Protein AF-A0A6A3R6Y2-F1 (afdb_monomer)

Solvent-accessible surface area (backbone atoms only — not comparable to full-atom values): 15259 Å² total; per-residue (Å²): 132,90,62,52,56,81,39,37,72,46,80,47,78,44,74,61,83,75,90,80,92,73,100,78,70,101,77,77,88,82,72,80,65,66,62,61,58,28,31,71,44,36,41,52,47,41,74,34,20,64,48,28,29,33,43,33,40,43,71,50,71,79,85,83,71,86,70,78,94,68,90,82,65,94,53,40,54,30,32,46,69,16,49,55,31,51,70,66,30,72,36,53,22,36,40,38,39,48,42,35,48,56,54,26,64,51,57,51,52,56,37,44,43,76,80,75,60,95,81,45,58,84,41,32,34,40,36,41,31,43,30,55,84,45,41,49,60,24,54,50,43,41,48,51,48,66,43,63,59,80,86,65,81,52,63,44,93,52,32,28,21,42,34,45,28,16,92,85,35,35,78,40,49,46,66,58,55,51,51,42,48,53,38,34,43,71,73,26,74,88,44,62,50,44,66,36,38,31,29,53,55,78,71,82,69,83,63,93,73,83,69,88,86,68,54,73,68,56,49,52,50,48,52,51,50,52,53,34,48,75,71,61,45,46,43,49,34,24,30,43,36,41,32,40,36,74,83,26,43,55,73,67,58,41,51,60,42,60,76,38,46,85,70,62,84,50,39,71,40,78,94

Sequence (271 aa):
MAGCPALEHLDVVLHRLQPCDALIYPQIDEMIDPGVFKDDFFLALTENCPQLRSLRIRELGSLATTRKGGNLSTFHTVTDRGLAALWRAPNLAHIDIQDVRCSADAILDFLSTDVSNSQGPSTCSVRFRELGACFGEVVQGVLSDLAKASNQNLLVKMPLAISLSSRRGYVFERSWLIEMQQALQRKYPKGELRFAVFSLKKDKDTGLRSSTSRSVEQEVIAKILARAWIKGDVLRVGRLVLYTHVSALDNRVRKSLENRTSHGSSWIVSQ

pLDDT: mean 77.81, std 17.86, range [33.97, 96.62]

Foldseek 3Di:
DADDQQAAEDAAEAEDDDPDDDPPDPPPPDHDDLLVQELVNLLCCLVNHLNHAEDHHYYDDDPPPPPDDDPPDPRHEHELNSLVSQLPRLAHAYAHDEPYAYALVSVLVSLQDASVPVPYDQAHEHEYHANDPCLVRNVCSNLVCLLPPDPDNSHHPHWYKHKYFHPQFDKDFPVVVVVSQVSNCVNCVVCQKDKAFEFEAPDPPPDPPDDPDDDPVRVVVVVVVVVCVVVVRMTRTGMMMMTRDLVNDDPVVSVQVVVVPVVPDNRYGYD

Nearest PDB structures (foldseek):
  3dli-assembly1_C  TM=2.696E-01  e=3.003E-02  Archaeoglobus fulgidus
  4per-assembly1_A  TM=5.213E-01  e=8.871E-01  Gallus gallus
  6ero-assembly1_A  TM=2.499E-01  e=1.057E+00  Homo sapiens
  8csp-assembly1_5  TM=2.656E-01  e=2.537E+00  Homo sapiens
  6erq-assembly2_J  TM=2.791E-01  e=4.290E+00  Homo sapiens

Mean predicted aligned error: 10.57 Å

Organism: NCBI:txid53985

InterPro domains:
  IPR032675 Leucine-rich repeat domain superfamily [G3DSA:3.80.10.10] (1-147)

Structure (mmCIF, N/CA/C/O backbone):
data_AF-A0A6A3R6Y2-F1
#
_entry.id   AF-A0A6A3R6Y2-F1
#
loop_
_atom_site.group_PDB
_atom_site.id
_atom_site.type_symbol
_atom_site.label_atom_id
_atom_site.label_alt_id
_atom_site.label_comp_id
_atom_site.label_asym_id
_atom_site.label_entity_id
_atom_site.label_seq_id
_atom_site.pdbx_PDB_ins_code
_atom_site.Cartn_x
_atom_site.Cartn_y
_atom_site.Cartn_z
_atom_site.occupancy
_atom_site.B_iso_or_equiv
_atom_site.auth_seq_id
_atom_site.auth_comp_id
_atom_site.auth_asym_id
_atom_site.auth_atom_id
_atom_site.pdbx_PDB_model_num
ATOM 1 N N . MET A 1 1 ? 11.800 -3.859 -27.726 1.00 53.75 1 MET A N 1
ATOM 2 C CA . MET A 1 1 ? 12.824 -3.580 -26.696 1.00 53.75 1 MET A CA 1
ATOM 3 C C . MET A 1 1 ? 13.355 -4.913 -26.208 1.00 53.75 1 MET A C 1
ATOM 5 O O . MET A 1 1 ? 12.556 -5.829 -26.074 1.00 53.75 1 MET A O 1
ATOM 9 N N . ALA A 1 2 ? 14.662 -5.055 -26.000 1.00 67.38 2 ALA A N 1
ATOM 10 C CA . ALA A 1 2 ? 15.211 -6.262 -25.389 1.00 67.38 2 ALA A CA 1
ATOM 11 C C . ALA A 1 2 ? 15.072 -6.133 -23.866 1.00 67.38 2 ALA A C 1
ATOM 13 O O . ALA A 1 2 ? 15.658 -5.225 -23.281 1.00 67.38 2 ALA A O 1
ATOM 14 N N . GLY A 1 3 ? 14.256 -6.976 -23.234 1.00 77.38 3 GLY A N 1
ATOM 15 C CA . GLY A 1 3 ? 14.275 -7.099 -21.777 1.00 77.38 3 GLY A CA 1
ATOM 16 C C . GLY A 1 3 ? 15.361 -8.053 -21.298 1.00 77.38 3 GLY A C 1
ATOM 17 O O . GLY A 1 3 ? 16.146 -8.577 -22.089 1.00 77.38 3 GLY A O 1
ATOM 18 N N . CYS A 1 4 ? 15.381 -8.302 -19.991 1.00 88.88 4 CYS A N 1
ATOM 19 C CA . CYS A 1 4 ? 16.266 -9.275 -19.365 1.00 88.88 4 CYS A CA 1
ATOM 20 C C . CYS A 1 4 ? 15.410 -10.407 -18.769 1.00 88.88 4 CYS A C 1
ATOM 22 O O . CYS A 1 4 ? 14.962 -10.291 -17.628 1.00 88.88 4 CYS A O 1
ATOM 24 N N . PRO A 1 5 ? 15.163 -11.509 -19.507 1.00 90.75 5 PRO A N 1
ATOM 25 C CA . PRO A 1 5 ? 14.276 -12.580 -19.042 1.00 90.75 5 PRO A CA 1
ATOM 26 C C . PRO A 1 5 ? 14.739 -13.259 -17.748 1.00 90.75 5 PRO A C 1
ATOM 28 O O . PRO A 1 5 ? 13.920 -13.819 -17.022 1.00 90.75 5 PRO A O 1
ATOM 31 N N . ALA A 1 6 ? 16.043 -13.196 -17.462 1.00 93.25 6 ALA A N 1
ATOM 32 C CA . ALA A 1 6 ? 16.671 -13.728 -16.256 1.00 93.25 6 ALA A CA 1
ATOM 33 C C . ALA A 1 6 ? 16.683 -12.735 -15.075 1.00 93.25 6 ALA A C 1
ATOM 35 O O . ALA A 1 6 ? 17.247 -13.042 -14.028 1.00 93.25 6 ALA A O 1
ATOM 36 N N . LEU A 1 7 ? 16.110 -11.535 -15.225 1.00 95.25 7 LEU A N 1
ATOM 37 C CA . LEU A 1 7 ? 16.082 -10.538 -14.159 1.00 95.25 7 LEU A CA 1
ATOM 38 C C . LEU A 1 7 ? 15.171 -11.000 -13.017 1.00 95.25 7 LEU A C 1
ATOM 40 O O . LEU A 1 7 ? 13.949 -10.976 -13.144 1.00 95.25 7 LEU A O 1
ATOM 44 N N . GLU A 1 8 ? 15.771 -11.368 -11.886 1.00 95.12 8 GLU A N 1
ATOM 45 C CA . GLU A 1 8 ? 15.036 -11.751 -10.672 1.00 95.12 8 GLU A CA 1
ATOM 46 C C . GLU A 1 8 ? 14.843 -10.584 -9.694 1.00 95.12 8 GLU A C 1
ATOM 48 O O . GLU A 1 8 ? 13.835 -10.506 -8.986 1.00 95.12 8 GLU A O 1
ATOM 53 N N . HIS A 1 9 ? 15.800 -9.655 -9.652 1.00 96.25 9 HIS A N 1
ATOM 54 C CA . HIS A 1 9 ? 15.843 -8.577 -8.670 1.00 96.25 9 HIS A CA 1
ATOM 55 C C . HIS A 1 9 ? 16.199 -7.250 -9.335 1.00 96.25 9 HIS A C 1
ATOM 57 O O . HIS A 1 9 ? 17.240 -7.135 -9.977 1.00 96.25 9 HIS A O 1
ATOM 63 N N . LEU A 1 10 ? 15.364 -6.237 -9.120 1.00 95.06 10 LEU A N 1
ATOM 64 C CA . LEU A 1 10 ? 15.621 -4.863 -9.532 1.00 95.06 10 LEU A CA 1
ATOM 65 C C . LEU A 1 10 ? 15.544 -3.940 -8.309 1.00 95.06 10 LEU A C 1
ATOM 67 O O . LEU A 1 10 ? 14.468 -3.776 -7.736 1.00 95.06 10 LEU A O 1
ATOM 71 N N . ASP A 1 11 ? 16.673 -3.346 -7.907 1.00 93.38 11 ASP A N 1
ATOM 72 C CA . ASP A 1 11 ? 16.746 -2.292 -6.880 1.00 93.38 11 ASP A CA 1
ATOM 73 C C . ASP A 1 11 ? 17.333 -1.029 -7.508 1.00 93.38 11 ASP A C 1
ATOM 75 O O . ASP A 1 11 ? 18.505 -0.984 -7.877 1.00 93.38 11 ASP A O 1
ATOM 79 N N . VAL A 1 12 ? 16.492 -0.011 -7.647 1.00 89.69 12 VAL A N 1
ATOM 80 C CA . VAL A 1 12 ? 16.844 1.301 -8.172 1.00 89.69 12 VAL A CA 1
ATOM 81 C C . VAL A 1 12 ? 16.808 2.303 -7.032 1.00 89.69 12 VAL A C 1
ATOM 83 O O . VAL A 1 12 ? 15.809 2.448 -6.316 1.00 89.69 12 VAL A O 1
ATOM 86 N N . VAL A 1 13 ? 17.913 3.028 -6.892 1.00 86.50 13 VAL A N 1
ATOM 87 C CA . VAL A 1 13 ? 18.084 4.063 -5.884 1.00 86.50 13 VAL A CA 1
ATOM 88 C C . VAL A 1 13 ? 18.374 5.385 -6.582 1.00 86.50 13 VAL A C 1
ATOM 90 O O . VAL A 1 13 ? 19.445 5.586 -7.146 1.00 86.50 13 VAL A O 1
ATOM 93 N N . LEU A 1 14 ? 17.395 6.283 -6.553 1.00 80.94 14 LEU A N 1
ATOM 94 C CA . LEU A 1 14 ? 17.452 7.586 -7.204 1.00 80.94 14 LEU A CA 1
ATOM 95 C C . LEU A 1 14 ? 18.026 8.609 -6.231 1.00 80.94 14 LEU A C 1
ATOM 97 O O . LEU A 1 14 ? 17.510 8.771 -5.130 1.00 80.94 14 LEU A O 1
ATOM 101 N N . HIS A 1 15 ? 19.094 9.300 -6.608 1.00 73.81 15 HIS A N 1
ATOM 102 C CA . HIS A 1 15 ? 19.690 10.341 -5.774 1.00 73.81 15 HIS A CA 1
ATOM 103 C C . HIS A 1 15 ? 19.096 11.705 -6.139 1.00 73.81 15 HIS A C 1
ATOM 105 O O . HIS A 1 15 ? 19.135 12.093 -7.303 1.00 73.81 15 HIS A O 1
ATOM 111 N N . ARG A 1 16 ? 18.588 12.470 -5.160 1.00 64.19 16 ARG A N 1
ATOM 112 C CA . ARG A 1 16 ? 18.291 13.894 -5.394 1.00 64.19 16 ARG A CA 1
ATOM 113 C C . ARG A 1 16 ? 19.575 14.706 -5.330 1.00 64.19 16 ARG A C 1
ATOM 115 O O . ARG A 1 16 ? 20.248 14.702 -4.299 1.00 64.19 16 ARG A O 1
ATOM 122 N N . LEU A 1 17 ? 19.857 15.466 -6.387 1.00 58.75 17 LEU A N 1
ATOM 123 C CA . LEU A 1 17 ? 20.831 16.552 -6.324 1.00 58.75 17 LEU A CA 1
ATOM 124 C C . LEU A 1 17 ? 20.358 17.550 -5.258 1.00 58.75 17 LEU A C 1
ATOM 126 O O . LEU A 1 17 ? 19.251 18.088 -5.343 1.00 58.75 17 LEU A O 1
ATOM 130 N N . GLN A 1 18 ? 21.162 17.756 -4.214 1.00 55.25 18 GLN A N 1
ATOM 131 C CA . GLN A 1 18 ? 20.877 18.807 -3.245 1.00 55.25 18 GLN A CA 1
ATOM 132 C C . GLN A 1 18 ? 21.046 20.168 -3.934 1.00 55.25 18 GLN A C 1
ATOM 134 O O . GLN A 1 18 ? 22.060 20.379 -4.603 1.00 55.25 18 GLN A O 1
ATOM 139 N N . PRO A 1 19 ? 20.084 21.098 -3.795 1.00 50.16 19 PRO A N 1
ATOM 140 C CA . PRO A 1 19 ? 20.277 22.444 -4.294 1.00 50.16 19 PRO A CA 1
ATOM 141 C C . PRO A 1 19 ? 21.330 23.156 -3.431 1.00 50.16 19 PRO A C 1
ATOM 143 O O . PRO A 1 19 ? 21.059 23.501 -2.283 1.00 50.16 19 PRO A O 1
ATOM 146 N N . CYS A 1 20 ? 22.488 23.377 -4.057 1.00 49.03 20 CYS A N 1
ATOM 147 C CA . CYS A 1 20 ? 23.563 24.323 -3.738 1.00 49.03 20 CYS A CA 1
ATOM 148 C C . CYS A 1 20 ? 24.651 23.912 -2.716 1.00 49.03 20 CYS A C 1
ATOM 150 O O . CYS A 1 20 ? 24.381 23.464 -1.606 1.00 49.03 20 CYS A O 1
ATOM 152 N N . ASP A 1 21 ? 25.893 24.180 -3.147 1.00 44.84 21 ASP A N 1
ATOM 153 C CA . ASP A 1 21 ? 27.146 24.350 -2.391 1.00 44.84 21 ASP A CA 1
ATOM 154 C C . ASP A 1 21 ? 27.953 23.119 -1.940 1.00 44.84 21 ASP A C 1
ATOM 156 O O . ASP A 1 21 ? 28.564 23.121 -0.873 1.00 44.84 21 ASP A O 1
ATOM 160 N N . ALA A 1 22 ? 28.086 22.097 -2.791 1.00 48.41 22 ALA A N 1
ATOM 161 C CA . ALA A 1 22 ? 29.185 21.137 -2.655 1.00 48.41 22 ALA A CA 1
ATOM 162 C C . ALA A 1 22 ? 29.742 20.711 -4.019 1.00 48.41 22 ALA A C 1
ATOM 164 O O . ALA A 1 22 ? 29.257 19.785 -4.665 1.00 48.41 22 ALA A O 1
ATOM 165 N N . LEU A 1 23 ? 30.815 21.390 -4.423 1.00 51.47 23 LEU A N 1
A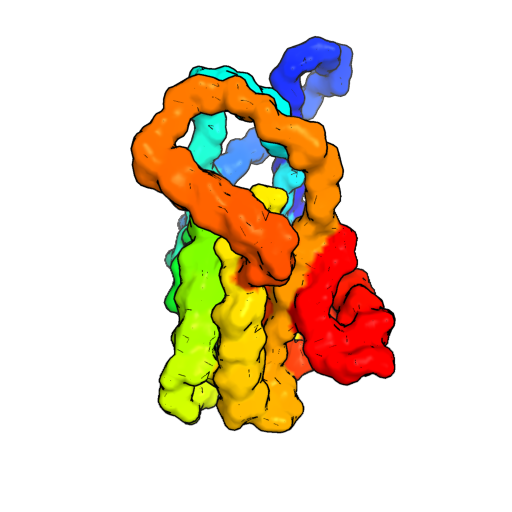TOM 166 C CA . LEU A 1 23 ? 31.821 20.922 -5.374 1.00 51.47 23 LEU A CA 1
ATOM 167 C C . LEU A 1 23 ? 32.464 19.607 -4.891 1.00 51.47 23 LEU A C 1
ATOM 169 O O . LEU A 1 23 ? 33.631 19.619 -4.529 1.00 51.47 23 LEU A O 1
ATOM 173 N N . ILE A 1 24 ? 31.755 18.476 -4.834 1.00 51.56 24 ILE A N 1
ATOM 174 C CA . ILE A 1 24 ? 32.398 17.163 -4.636 1.00 51.56 24 ILE A CA 1
ATOM 175 C C . ILE A 1 24 ? 31.569 16.048 -5.284 1.00 51.56 24 ILE A C 1
ATOM 177 O O . ILE A 1 24 ? 31.112 15.165 -4.584 1.00 51.56 24 ILE A O 1
ATOM 181 N N . TYR A 1 25 ? 31.354 16.067 -6.599 1.00 49.59 25 TYR A N 1
ATOM 182 C CA . TYR A 1 25 ? 31.209 14.832 -7.392 1.00 49.59 25 TYR A CA 1
ATOM 183 C C . TYR A 1 25 ? 31.486 15.165 -8.865 1.00 49.59 25 TYR A C 1
ATOM 185 O O . TYR A 1 25 ? 30.580 15.585 -9.580 1.00 49.59 25 TYR A O 1
ATOM 193 N N . PRO A 1 26 ? 32.729 15.001 -9.347 1.00 47.03 26 PRO A N 1
ATOM 194 C CA . PRO A 1 26 ? 33.092 15.278 -10.738 1.00 47.03 26 PRO A CA 1
ATOM 195 C C . PRO A 1 26 ? 32.631 14.179 -11.723 1.00 47.03 26 PRO A C 1
ATOM 197 O O . PRO A 1 26 ? 33.242 14.011 -12.770 1.00 47.03 26 PRO A O 1
ATOM 200 N N . GLN A 1 27 ? 31.604 13.386 -11.388 1.00 49.97 27 GLN A N 1
ATOM 201 C CA . GLN A 1 27 ? 31.209 12.180 -12.140 1.00 49.97 27 GLN A CA 1
ATOM 202 C C . GLN A 1 27 ? 29.681 11.967 -12.187 1.00 49.97 27 GLN A C 1
ATOM 204 O O . GLN A 1 27 ? 29.209 10.842 -12.053 1.00 49.97 27 GLN A O 1
ATOM 209 N N . ILE A 1 28 ? 28.883 13.031 -12.331 1.00 54.50 28 ILE A N 1
ATOM 210 C CA . ILE A 1 28 ? 27.410 12.933 -12.419 1.00 54.50 28 ILE A CA 1
ATOM 211 C C . ILE A 1 28 ? 26.927 13.192 -13.859 1.00 54.50 28 ILE A C 1
ATOM 213 O O . ILE A 1 28 ? 26.048 14.016 -14.082 1.00 54.50 28 ILE A O 1
ATOM 217 N N . ASP A 1 29 ? 27.509 12.515 -14.848 1.00 49.91 29 ASP A N 1
ATOM 218 C CA . ASP A 1 29 ? 27.021 12.611 -16.237 1.00 49.91 29 ASP A CA 1
ATOM 219 C C . ASP A 1 29 ? 25.921 11.582 -16.558 1.00 49.91 29 ASP A C 1
ATOM 221 O O . ASP A 1 29 ? 25.211 11.720 -17.550 1.00 49.91 29 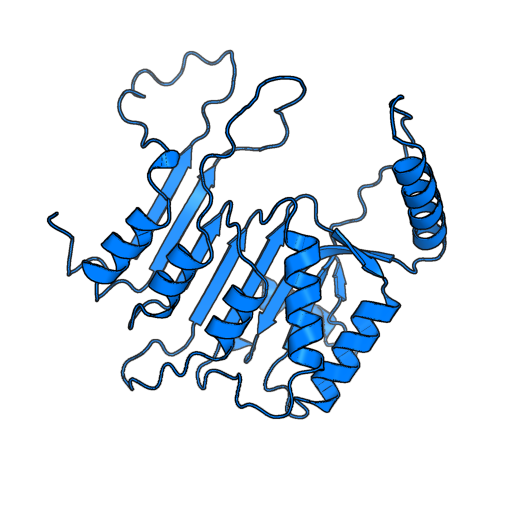ASP A O 1
ATOM 225 N N . GLU A 1 30 ? 25.688 10.592 -15.688 1.00 56.59 30 GLU A N 1
ATOM 226 C CA . GLU A 1 30 ? 24.702 9.527 -15.925 1.00 56.59 30 GLU A CA 1
ATOM 227 C C . GLU A 1 30 ? 23.719 9.387 -14.752 1.00 56.59 30 GLU A C 1
ATOM 229 O O . GLU A 1 30 ? 23.709 8.403 -14.012 1.00 56.59 30 GLU A O 1
ATOM 234 N N . MET A 1 31 ? 22.866 10.396 -14.554 1.00 67.19 31 MET A N 1
ATOM 235 C CA . MET A 1 31 ? 21.682 10.250 -13.702 1.00 67.19 31 MET A CA 1
ATOM 236 C C . MET A 1 31 ? 20.499 9.759 -14.526 1.00 67.19 31 MET A C 1
ATOM 238 O O . MET A 1 31 ? 20.100 10.389 -15.502 1.00 67.19 31 MET A O 1
ATOM 242 N N . ILE A 1 32 ? 19.896 8.654 -14.090 1.00 74.88 32 ILE A N 1
ATOM 24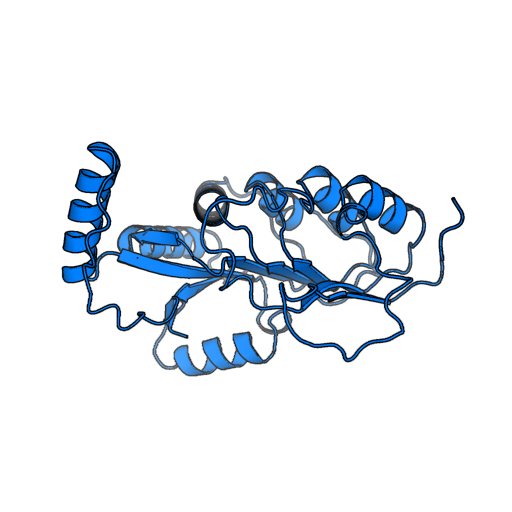3 C CA . ILE A 1 32 ? 18.629 8.188 -14.650 1.00 74.88 32 ILE A CA 1
ATOM 244 C C . ILE A 1 32 ? 17.557 9.222 -14.306 1.00 74.88 32 ILE A C 1
ATOM 246 O O . ILE A 1 32 ? 17.321 9.480 -13.124 1.00 74.88 32 ILE A O 1
ATOM 250 N N . ASP A 1 33 ? 16.900 9.781 -15.326 1.00 76.38 33 ASP A N 1
ATOM 251 C CA . ASP A 1 33 ? 15.725 10.633 -15.138 1.00 76.38 33 ASP A CA 1
ATOM 252 C C . ASP A 1 33 ? 14.657 9.846 -14.359 1.00 76.38 33 ASP A C 1
ATOM 254 O O . ASP A 1 33 ? 14.131 8.856 -14.875 1.00 76.38 33 ASP A O 1
ATOM 258 N N . PRO A 1 34 ? 14.281 10.263 -13.137 1.00 76.50 34 PRO A N 1
ATOM 259 C CA . PRO A 1 34 ? 13.232 9.599 -12.371 1.00 76.50 34 PRO A CA 1
ATOM 260 C C . PRO A 1 34 ? 11.890 9.513 -13.129 1.00 76.50 34 PRO A C 1
ATOM 262 O O . PRO A 1 34 ? 11.045 8.667 -12.823 1.00 76.50 34 PRO A O 1
ATOM 265 N N . GLY A 1 35 ? 11.668 10.370 -14.133 1.00 76.75 35 GLY A N 1
ATOM 266 C CA . GLY A 1 35 ? 10.490 10.381 -15.000 1.00 76.75 35 GLY A CA 1
ATOM 267 C C . GLY A 1 35 ? 10.317 9.139 -15.882 1.00 76.75 35 GLY A C 1
ATOM 268 O O . GLY A 1 35 ? 9.234 8.974 -16.453 1.00 76.75 35 GLY A O 1
ATOM 269 N N . VAL A 1 36 ? 11.322 8.260 -15.974 1.00 84.88 36 VAL A N 1
ATOM 270 C CA . VAL A 1 36 ? 11.222 6.989 -16.712 1.00 84.88 36 VAL A CA 1
ATOM 271 C C . VAL A 1 36 ? 10.407 5.929 -15.964 1.00 84.88 36 VAL A C 1
ATOM 273 O O . VAL A 1 36 ? 9.825 5.056 -16.599 1.00 84.88 36 VAL A O 1
ATOM 276 N N . PHE A 1 37 ? 10.299 6.009 -14.633 1.00 87.44 37 PHE A N 1
ATOM 277 C CA . PHE A 1 37 ? 9.611 5.009 -13.803 1.00 87.44 37 PHE A CA 1
ATOM 278 C C . PHE A 1 37 ? 8.099 5.270 -13.710 1.00 87.44 37 PHE A C 1
ATOM 280 O O . PHE A 1 37 ? 7.550 5.518 -12.637 1.00 87.44 37 PHE A O 1
ATOM 287 N N . LYS A 1 38 ? 7.422 5.237 -14.860 1.00 88.62 38 LYS A N 1
ATOM 288 C CA . LYS A 1 38 ? 5.962 5.393 -15.006 1.00 88.62 38 LYS A CA 1
ATOM 289 C C . LYS A 1 38 ? 5.307 4.071 -15.398 1.00 88.62 38 LYS A C 1
ATOM 291 O O . LYS A 1 38 ? 5.989 3.066 -15.561 1.00 88.62 38 LYS A O 1
ATOM 296 N N . ASP A 1 39 ? 3.991 4.070 -15.588 1.00 92.06 39 ASP A N 1
ATOM 297 C CA . ASP A 1 39 ? 3.226 2.867 -15.944 1.00 92.06 39 ASP A CA 1
ATOM 298 C C . ASP A 1 39 ? 3.853 2.069 -17.089 1.00 92.06 39 ASP A C 1
ATOM 300 O O . ASP A 1 39 ? 4.034 0.863 -16.943 1.00 92.06 39 ASP A O 1
ATOM 304 N N . ASP A 1 40 ? 4.240 2.729 -18.187 1.00 92.38 40 ASP A N 1
ATOM 305 C CA . ASP A 1 40 ? 4.807 2.060 -19.367 1.00 92.38 40 ASP A CA 1
ATOM 306 C C . ASP A 1 40 ? 6.110 1.307 -19.049 1.00 92.38 40 ASP A C 1
ATOM 308 O O . ASP A 1 40 ? 6.372 0.253 -19.626 1.00 92.38 40 ASP A O 1
ATOM 312 N N . PHE A 1 41 ? 6.892 1.788 -18.076 1.00 91.88 41 PHE A N 1
ATOM 313 C CA . PHE A 1 41 ? 8.057 1.062 -17.579 1.00 91.88 41 PHE A CA 1
ATOM 314 C C . PHE A 1 41 ? 7.651 -0.222 -16.853 1.00 91.88 41 PHE A C 1
ATOM 316 O O . PHE A 1 41 ? 8.239 -1.266 -17.112 1.00 91.88 41 PHE A O 1
ATOM 323 N N . PHE A 1 42 ? 6.641 -0.189 -15.977 1.00 92.94 42 PHE A N 1
ATOM 324 C CA . PHE A 1 42 ? 6.193 -1.390 -15.257 1.00 92.94 42 PHE A CA 1
ATOM 325 C C . PHE A 1 42 ? 5.498 -2.396 -16.176 1.00 92.94 42 PHE A C 1
ATOM 327 O O . PHE A 1 42 ? 5.682 -3.601 -16.012 1.00 92.94 42 PHE A O 1
ATOM 334 N N . LEU A 1 43 ? 4.756 -1.914 -17.173 1.00 94.06 43 LEU A N 1
ATOM 335 C CA . LEU A 1 43 ? 4.212 -2.739 -18.251 1.00 94.06 43 LEU A CA 1
ATOM 336 C C . LEU A 1 43 ? 5.343 -3.470 -18.982 1.00 94.06 43 LEU A C 1
ATOM 338 O O . LEU A 1 43 ? 5.391 -4.696 -18.964 1.00 94.06 43 LEU A O 1
ATOM 342 N N . ALA A 1 44 ? 6.327 -2.733 -19.504 1.00 93.56 44 ALA A N 1
ATOM 343 C CA . ALA A 1 44 ? 7.463 -3.338 -20.194 1.00 93.56 44 ALA A CA 1
ATOM 344 C C . ALA A 1 44 ? 8.276 -4.275 -19.280 1.00 93.56 44 ALA A C 1
ATOM 346 O O . ALA A 1 44 ? 8.710 -5.344 -19.712 1.00 93.56 44 ALA A O 1
ATOM 347 N N . LEU A 1 45 ? 8.472 -3.907 -18.013 1.00 93.38 45 LEU A N 1
ATOM 348 C CA . LEU A 1 45 ? 9.195 -4.716 -17.035 1.00 93.38 45 LEU A CA 1
ATOM 349 C C . LEU A 1 45 ? 8.503 -6.066 -16.816 1.00 93.38 45 LEU A C 1
ATOM 351 O O . LEU A 1 45 ? 9.159 -7.102 -16.863 1.00 93.38 45 LEU A O 1
ATOM 355 N N . THR A 1 46 ? 7.187 -6.063 -16.604 1.00 92.44 46 THR A N 1
ATOM 356 C CA . THR A 1 46 ? 6.414 -7.285 -16.328 1.00 92.44 46 THR A CA 1
ATOM 357 C C . THR A 1 46 ? 6.222 -8.162 -17.561 1.00 92.44 46 THR A C 1
ATOM 359 O O . THR A 1 46 ? 6.235 -9.383 -17.435 1.00 92.44 46 THR A O 1
ATOM 362 N N . GLU A 1 47 ? 6.136 -7.568 -18.752 1.00 93.31 47 GLU A N 1
ATOM 363 C CA . GLU A 1 47 ? 6.081 -8.302 -20.021 1.00 93.31 47 GLU A CA 1
ATOM 364 C C . GLU A 1 47 ? 7.406 -8.997 -20.357 1.00 93.31 47 GLU A C 1
ATOM 366 O O . GLU A 1 47 ? 7.409 -10.114 -20.871 1.00 93.31 47 GLU A O 1
ATOM 371 N N . ASN A 1 48 ? 8.543 -8.352 -20.072 1.00 93.94 48 ASN A N 1
ATOM 372 C CA . ASN A 1 48 ? 9.844 -8.827 -20.545 1.00 93.94 48 ASN A CA 1
ATOM 373 C C . ASN A 1 48 ? 10.715 -9.492 -19.462 1.00 93.94 48 ASN A C 1
ATOM 375 O O . ASN A 1 48 ? 11.767 -10.047 -19.791 1.00 93.94 48 ASN A O 1
ATOM 379 N N . CYS A 1 49 ? 10.308 -9.453 -18.188 1.00 94.19 49 CYS A N 1
ATOM 380 C CA . CYS A 1 49 ? 11.053 -10.032 -17.062 1.00 94.19 49 CYS A CA 1
ATOM 381 C C . CYS A 1 49 ? 10.170 -11.008 -16.256 1.00 94.19 49 CYS A C 1
ATOM 383 O O . CYS A 1 49 ? 9.798 -10.718 -15.117 1.00 94.19 49 CYS A O 1
ATOM 385 N N . PRO A 1 50 ? 9.827 -12.189 -16.807 1.00 91.75 50 PRO A N 1
ATOM 386 C CA . PRO A 1 50 ? 8.916 -13.137 -16.160 1.00 91.75 50 PRO A CA 1
ATOM 387 C C . PRO A 1 50 ? 9.472 -13.734 -14.859 1.00 91.75 50 PRO A C 1
ATOM 389 O O . PRO A 1 50 ? 8.704 -14.214 -14.028 1.00 91.75 50 PRO A O 1
ATOM 392 N N . GLN A 1 51 ? 10.795 -13.715 -14.666 1.00 92.44 51 GLN A N 1
ATOM 393 C CA . GLN A 1 51 ? 11.457 -14.207 -13.453 1.00 92.44 51 GLN A CA 1
ATOM 394 C C . GLN A 1 51 ? 11.552 -13.155 -12.340 1.00 92.44 51 GLN A C 1
ATOM 396 O O . GLN A 1 51 ? 12.104 -13.452 -11.283 1.00 92.44 51 GLN A O 1
ATOM 401 N N . LEU A 1 52 ? 11.012 -11.945 -12.535 1.00 94.00 52 LEU A N 1
ATOM 402 C CA . LEU A 1 52 ? 11.123 -10.872 -11.553 1.00 94.00 52 LEU A CA 1
ATOM 403 C C . LEU A 1 52 ? 10.411 -11.247 -10.247 1.00 94.00 52 LEU A C 1
ATOM 405 O O . LEU A 1 52 ? 9.194 -11.415 -10.205 1.00 94.00 52 LEU A O 1
ATOM 409 N N . ARG A 1 53 ? 11.190 -11.332 -9.167 1.00 94.06 53 ARG A N 1
ATOM 410 C CA . ARG A 1 53 ? 10.743 -11.670 -7.809 1.00 94.06 53 ARG A CA 1
ATOM 411 C C . ARG A 1 53 ? 10.720 -10.472 -6.879 1.00 94.06 53 ARG A C 1
ATOM 413 O O . ARG A 1 53 ? 9.917 -10.433 -5.948 1.00 94.06 53 ARG A O 1
ATOM 420 N N . SER A 1 54 ? 11.601 -9.501 -7.108 1.00 95.25 54 SER A N 1
ATOM 421 C CA . SER A 1 54 ? 11.734 -8.324 -6.254 1.00 95.25 54 SER A CA 1
ATOM 422 C C . SER A 1 54 ? 11.922 -7.061 -7.070 1.00 95.25 54 SER A C 1
ATOM 424 O O . SER A 1 54 ? 12.857 -6.957 -7.861 1.00 95.25 54 SER A O 1
ATOM 426 N N . LEU A 1 55 ? 11.093 -6.068 -6.780 1.00 95.44 55 LEU A N 1
ATOM 427 C CA . LEU A 1 55 ? 11.141 -4.742 -7.362 1.00 95.44 55 LEU A CA 1
ATOM 428 C C . LEU A 1 55 ? 11.218 -3.694 -6.261 1.00 95.44 55 LEU A C 1
ATOM 430 O O . LEU A 1 55 ? 10.354 -3.616 -5.386 1.00 95.44 55 LEU A O 1
ATOM 434 N N . ARG A 1 56 ? 12.242 -2.852 -6.331 1.00 94.12 56 ARG A N 1
ATOM 435 C CA . ARG A 1 56 ? 12.454 -1.761 -5.398 1.00 94.12 56 ARG A CA 1
ATOM 436 C C . ARG A 1 56 ? 12.874 -0.516 -6.154 1.00 94.12 56 ARG A C 1
ATOM 438 O O . ARG A 1 56 ? 13.878 -0.527 -6.848 1.00 94.12 56 ARG A O 1
ATOM 445 N N . ILE A 1 57 ? 12.103 0.553 -6.017 1.00 91.19 57 ILE A N 1
ATOM 446 C CA . ILE A 1 57 ? 12.407 1.855 -6.613 1.00 91.19 57 ILE A CA 1
ATOM 447 C C . ILE A 1 57 ? 12.195 2.895 -5.527 1.00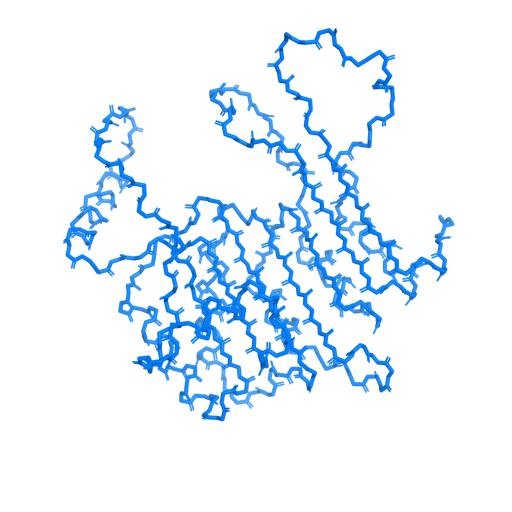 91.19 57 ILE A C 1
ATOM 449 O O . ILE A 1 57 ? 11.084 3.076 -5.024 1.00 91.19 57 ILE A O 1
ATOM 453 N N . ARG A 1 58 ? 13.284 3.532 -5.103 1.00 86.69 58 ARG A N 1
ATOM 454 C CA . ARG A 1 58 ? 13.280 4.478 -3.984 1.00 86.69 58 ARG A CA 1
ATOM 455 C C . ARG A 1 58 ? 14.135 5.678 -4.297 1.00 86.69 58 ARG A C 1
ATOM 457 O O . ARG A 1 58 ? 15.104 5.586 -5.043 1.00 86.69 58 ARG A O 1
ATOM 464 N N . GLU A 1 59 ? 13.840 6.762 -3.607 1.00 79.00 59 GLU A N 1
ATOM 465 C CA . GLU A 1 59 ? 14.606 7.987 -3.703 1.00 79.00 59 GLU A CA 1
ATOM 466 C C . GLU A 1 59 ? 15.384 8.257 -2.406 1.00 79.00 59 GLU A C 1
ATOM 468 O O . GLU A 1 59 ? 14.841 8.210 -1.298 1.00 79.00 59 GLU A O 1
ATOM 473 N N . LEU A 1 60 ? 16.682 8.530 -2.538 1.00 68.56 60 LEU A N 1
ATOM 474 C CA . LEU A 1 60 ? 17.567 8.999 -1.481 1.00 68.56 60 LEU A CA 1
ATOM 475 C C . LEU A 1 60 ? 17.588 10.528 -1.461 1.00 68.56 60 LEU A C 1
ATOM 477 O O . LEU A 1 60 ? 18.062 11.187 -2.385 1.00 68.56 60 LEU A O 1
ATOM 481 N N . GLY A 1 61 ? 17.117 11.090 -0.351 1.00 57.09 61 GLY A N 1
ATOM 482 C CA . GLY A 1 61 ? 17.160 12.524 -0.090 1.00 57.09 61 GLY A CA 1
ATOM 483 C C . GLY A 1 61 ? 15.999 12.972 0.788 1.00 57.09 61 GLY A C 1
ATOM 484 O O . GLY A 1 61 ? 14.888 12.450 0.709 1.00 57.09 61 GLY A O 1
ATOM 485 N N . SER A 1 62 ? 16.237 13.946 1.667 1.00 46.47 62 SER A N 1
ATOM 486 C CA . SER A 1 62 ? 15.159 14.509 2.478 1.00 46.47 62 SER A CA 1
ATOM 487 C C . SER A 1 62 ? 14.318 15.458 1.625 1.00 46.47 62 SER A C 1
ATOM 489 O O . SER A 1 62 ? 14.743 16.569 1.336 1.00 46.47 62 SER A O 1
ATOM 491 N N . LEU A 1 63 ? 13.071 15.080 1.327 1.00 51.50 63 LEU A N 1
ATOM 492 C CA . LEU A 1 63 ? 12.016 15.967 0.792 1.00 51.50 63 LEU A CA 1
ATOM 493 C C . LEU A 1 63 ? 11.719 17.213 1.675 1.00 51.50 63 LEU A C 1
ATOM 495 O O . LEU A 1 63 ? 10.783 17.957 1.402 1.00 51.50 63 LEU A O 1
ATOM 499 N N . ALA A 1 64 ? 12.452 17.430 2.776 1.00 39.59 64 ALA A N 1
ATOM 500 C CA . ALA A 1 64 ? 12.141 18.438 3.792 1.00 39.59 64 ALA A CA 1
ATOM 501 C C . ALA A 1 64 ? 12.452 19.889 3.390 1.00 39.59 64 ALA A C 1
ATOM 503 O O . ALA A 1 64 ? 12.032 20.799 4.104 1.00 39.59 64 ALA A O 1
ATOM 504 N N . THR A 1 65 ? 13.199 20.134 2.310 1.00 40.19 65 THR A N 1
ATOM 505 C CA . THR A 1 65 ? 13.752 21.470 2.027 1.00 40.19 65 THR A CA 1
ATOM 506 C C . THR A 1 65 ? 13.208 22.167 0.786 1.00 40.19 65 THR A C 1
ATOM 508 O O . THR A 1 65 ? 13.642 23.284 0.520 1.00 40.19 65 THR A O 1
ATOM 511 N N . THR A 1 66 ? 12.190 21.647 0.090 1.00 41.88 66 THR A N 1
ATOM 512 C CA . THR A 1 66 ? 11.482 22.442 -0.934 1.00 41.88 66 THR A CA 1
ATOM 513 C C . THR A 1 66 ? 10.525 23.448 -0.277 1.00 41.88 66 THR A C 1
ATOM 515 O O . THR A 1 66 ? 9.300 23.377 -0.373 1.00 41.88 66 THR A O 1
ATOM 518 N N . ARG A 1 67 ? 11.101 24.414 0.450 1.00 39.47 67 ARG A N 1
ATOM 519 C CA . ARG A 1 67 ? 10.433 25.658 0.834 1.00 39.47 67 ARG A CA 1
ATOM 520 C C . ARG A 1 67 ? 10.306 26.529 -0.417 1.00 39.47 67 ARG A C 1
ATOM 522 O O . ARG A 1 67 ? 11.309 26.826 -1.045 1.00 39.47 67 ARG A O 1
ATOM 529 N N . LYS A 1 68 ? 9.079 26.996 -0.670 1.00 38.03 68 LYS A N 1
ATOM 530 C CA . LYS A 1 68 ? 8.699 28.111 -1.558 1.00 38.03 68 LYS A CA 1
ATOM 531 C C . LYS A 1 68 ? 9.076 27.986 -3.045 1.00 38.03 68 LYS A C 1
ATOM 533 O O . LYS A 1 68 ? 10.204 28.219 -3.446 1.00 38.03 68 LYS A O 1
ATOM 538 N N . GLY A 1 69 ? 8.041 27.828 -3.871 1.00 35.00 69 GLY A N 1
ATOM 539 C CA . GLY A 1 69 ? 7.940 28.580 -5.129 1.00 35.00 69 GLY A CA 1
ATOM 540 C C . GLY A 1 69 ? 8.541 27.969 -6.393 1.00 35.00 69 GLY A C 1
ATOM 541 O O . GLY A 1 69 ? 8.443 28.600 -7.437 1.00 35.00 69 GLY A O 1
ATOM 542 N N . GLY A 1 70 ? 9.105 26.765 -6.348 1.00 33.97 70 GLY A N 1
ATOM 543 C CA . GLY A 1 70 ? 9.472 26.027 -7.557 1.00 33.97 70 GLY A CA 1
ATOM 544 C C . GLY A 1 70 ? 8.482 24.899 -7.809 1.00 33.97 70 GLY A C 1
ATOM 545 O O . GLY A 1 70 ? 8.303 24.056 -6.930 1.00 33.97 70 GLY A O 1
ATOM 546 N N . ASN A 1 71 ? 7.868 24.858 -8.993 1.00 38.59 71 ASN A N 1
ATOM 547 C CA . ASN A 1 71 ? 7.154 23.699 -9.540 1.00 38.59 71 ASN A CA 1
ATOM 548 C C . ASN A 1 71 ? 8.122 22.513 -9.735 1.00 38.59 71 ASN A C 1
ATOM 550 O O . ASN A 1 71 ? 8.371 22.076 -10.855 1.00 38.59 71 ASN A O 1
ATOM 554 N N . LEU A 1 72 ? 8.687 21.983 -8.648 1.00 44.66 72 LEU A N 1
ATOM 555 C CA . LEU A 1 72 ? 9.486 20.760 -8.635 1.00 44.66 72 LEU A CA 1
ATOM 556 C C . LEU A 1 72 ? 8.537 19.562 -8.687 1.00 44.66 72 LEU A C 1
ATOM 558 O O . LEU A 1 72 ? 8.244 18.888 -7.703 1.00 44.66 72 LEU A O 1
ATOM 562 N N . SER A 1 73 ? 8.005 19.423 -9.897 1.00 45.28 73 SER A N 1
ATOM 563 C CA . SER A 1 73 ? 7.843 18.187 -10.636 1.00 45.28 73 SER A CA 1
ATOM 564 C C . SER A 1 73 ? 7.023 17.069 -9.978 1.00 45.28 73 SER A C 1
ATOM 566 O O . SER A 1 73 ? 7.529 16.122 -9.387 1.00 45.28 73 SER A O 1
ATOM 568 N N . THR A 1 74 ? 5.729 17.116 -10.271 1.00 45.62 74 THR A N 1
ATOM 569 C CA . THR A 1 74 ? 4.722 16.042 -10.317 1.00 45.62 74 THR A CA 1
ATOM 570 C C . THR A 1 74 ? 5.065 14.818 -11.210 1.00 45.62 74 THR A C 1
ATOM 572 O O . THR A 1 74 ? 4.176 14.305 -11.880 1.00 45.62 74 THR A O 1
ATOM 575 N N . PHE A 1 75 ? 6.307 14.318 -11.274 1.00 49.22 75 PHE A N 1
ATOM 576 C CA . PHE A 1 75 ? 6.749 13.475 -12.411 1.00 49.22 75 PHE A CA 1
ATOM 577 C C . PHE A 1 75 ? 6.955 11.959 -12.186 1.00 49.22 75 PHE A C 1
ATOM 579 O O . PHE A 1 75 ? 7.425 11.302 -13.115 1.00 49.22 75 PHE A O 1
ATOM 586 N N . HIS A 1 76 ? 6.557 11.354 -11.057 1.00 55.72 76 HIS A N 1
ATOM 587 C CA . HIS A 1 76 ? 6.905 9.940 -10.744 1.00 55.72 76 HIS A CA 1
ATOM 588 C C . HIS A 1 76 ? 5.727 9.061 -10.334 1.00 55.72 76 HIS A C 1
ATOM 590 O O . HIS A 1 76 ? 5.818 8.287 -9.391 1.00 55.72 76 HIS A O 1
ATOM 596 N N . THR A 1 77 ? 4.581 9.201 -10.987 1.00 65.38 77 THR A N 1
ATOM 597 C CA . THR A 1 77 ? 3.362 8.579 -10.473 1.00 65.38 77 THR A CA 1
ATOM 598 C C . THR A 1 77 ? 3.085 7.279 -11.201 1.00 65.38 77 THR A C 1
ATOM 600 O O . THR A 1 77 ? 2.503 7.288 -12.284 1.00 65.38 77 THR A O 1
ATOM 603 N N . VAL A 1 78 ? 3.489 6.167 -10.588 1.00 83.38 78 VAL A N 1
ATOM 604 C CA . VAL A 1 78 ? 2.882 4.865 -10.887 1.00 83.38 78 VAL A CA 1
ATOM 605 C C . VAL A 1 78 ? 1.403 4.982 -10.553 1.00 83.38 78 VAL A C 1
ATOM 607 O O . VAL A 1 78 ? 1.067 5.345 -9.419 1.00 83.38 78 VAL A O 1
ATOM 610 N N . THR A 1 79 ? 0.552 4.735 -11.540 1.00 90.19 79 THR A N 1
ATOM 611 C CA . THR A 1 79 ? -0.900 4.753 -11.386 1.00 90.19 79 THR A CA 1
ATOM 612 C C . THR A 1 79 ? -1.443 3.339 -11.221 1.00 90.19 79 THR A C 1
ATOM 614 O O . THR A 1 79 ? -0.698 2.354 -11.267 1.00 90.19 79 THR A O 1
ATOM 617 N N . ASP A 1 80 ? -2.760 3.224 -11.076 1.00 92.38 80 ASP A N 1
ATOM 618 C CA . ASP A 1 80 ? -3.475 1.947 -11.054 1.00 92.38 80 ASP A CA 1
ATOM 619 C C . ASP A 1 80 ? -3.111 1.057 -12.251 1.00 92.38 80 ASP A C 1
ATOM 621 O O . ASP A 1 80 ? -3.005 -0.156 -12.097 1.00 92.38 80 ASP A O 1
ATOM 625 N N . ARG A 1 81 ? -2.829 1.640 -13.427 1.00 92.94 81 ARG A N 1
ATOM 626 C CA . ARG A 1 81 ? -2.423 0.885 -14.623 1.00 92.94 81 ARG A CA 1
ATOM 627 C C . ARG A 1 81 ? -1.075 0.189 -14.429 1.00 92.94 81 ARG A C 1
ATOM 629 O O . ARG A 1 81 ? -0.961 -1.002 -14.719 1.00 92.94 81 ARG A O 1
ATOM 636 N N . GLY A 1 82 ? -0.063 0.910 -13.943 1.00 92.00 82 GLY A N 1
ATOM 637 C CA . GLY A 1 82 ? 1.256 0.342 -13.663 1.00 92.00 82 GLY A CA 1
ATOM 638 C C . GLY A 1 82 ? 1.204 -0.688 -12.537 1.00 92.00 82 GLY A C 1
ATOM 639 O O . GLY A 1 82 ? 1.809 -1.754 -12.642 1.00 92.00 82 GLY A O 1
ATOM 640 N N . LEU A 1 83 ? 0.418 -0.421 -11.492 1.00 91.62 83 LEU A N 1
ATOM 641 C CA . LEU A 1 83 ? 0.226 -1.377 -10.406 1.00 91.62 83 LEU A CA 1
ATOM 642 C C . LEU A 1 83 ? -0.502 -2.649 -10.861 1.00 91.62 83 LEU A C 1
ATOM 644 O O . LEU A 1 83 ? -0.085 -3.746 -10.497 1.00 91.62 83 LEU A O 1
ATOM 648 N N . ALA A 1 84 ? -1.510 -2.526 -11.724 1.00 91.44 84 ALA A N 1
ATOM 649 C CA . ALA A 1 84 ? -2.210 -3.667 -12.302 1.00 91.44 84 ALA A CA 1
ATOM 650 C C . ALA A 1 84 ? -1.303 -4.547 -13.168 1.00 91.44 84 ALA A C 1
ATOM 652 O O . ALA A 1 84 ? -1.527 -5.755 -13.255 1.00 91.44 84 ALA A O 1
ATOM 653 N N . ALA A 1 85 ? -0.276 -3.979 -13.804 1.00 92.25 85 ALA A N 1
ATOM 654 C CA . ALA A 1 85 ? 0.754 -4.771 -14.470 1.00 92.25 85 ALA A CA 1
ATOM 655 C C . ALA A 1 85 ? 1.589 -5.556 -13.443 1.00 92.25 85 ALA A C 1
ATOM 657 O O . ALA A 1 85 ? 1.756 -6.768 -13.575 1.00 92.25 85 ALA A O 1
ATOM 658 N N . LEU A 1 86 ? 2.032 -4.893 -12.368 1.00 91.81 86 LEU A N 1
ATOM 659 C CA . LEU A 1 86 ? 2.811 -5.522 -11.296 1.00 91.81 86 LEU A CA 1
ATOM 660 C C . LEU A 1 86 ? 2.064 -6.661 -10.598 1.00 91.81 86 LEU A C 1
ATOM 662 O O . LEU A 1 86 ? 2.661 -7.699 -10.333 1.00 91.81 86 LEU A O 1
ATOM 666 N N . TRP A 1 87 ? 0.768 -6.509 -10.332 1.00 88.25 87 TRP A N 1
ATOM 667 C CA . TRP A 1 87 ? -0.029 -7.553 -9.678 1.00 88.25 87 TRP A CA 1
ATOM 668 C C . TRP A 1 87 ? -0.206 -8.811 -10.521 1.00 88.25 87 TRP A C 1
ATOM 670 O O . TRP A 1 87 ? -0.400 -9.892 -9.972 1.00 88.25 87 TRP A O 1
ATOM 680 N N . ARG A 1 88 ? -0.128 -8.685 -11.849 1.00 87.25 88 ARG A N 1
ATOM 681 C CA . ARG A 1 88 ? -0.217 -9.819 -12.777 1.00 87.25 88 ARG A CA 1
ATOM 682 C C . ARG A 1 88 ? 1.127 -10.516 -12.996 1.00 87.25 88 ARG A C 1
ATOM 684 O O . ARG A 1 88 ? 1.159 -11.554 -13.654 1.00 87.25 88 ARG A O 1
ATOM 691 N N . ALA A 1 89 ? 2.226 -9.978 -12.464 1.00 88.69 89 ALA A N 1
ATOM 692 C CA . ALA A 1 89 ? 3.542 -10.586 -12.601 1.00 88.69 89 ALA A CA 1
ATOM 693 C C . ALA A 1 89 ? 3.621 -11.881 -11.762 1.00 88.69 89 ALA A C 1
ATOM 695 O O . ALA A 1 89 ? 3.495 -11.828 -10.538 1.00 88.69 89 ALA A O 1
ATOM 696 N N . PRO A 1 90 ? 3.861 -13.051 -12.382 1.00 83.19 90 PRO A N 1
ATOM 697 C CA . PRO A 1 90 ? 3.608 -14.354 -11.756 1.00 83.19 90 PRO A CA 1
ATOM 698 C C . PRO A 1 90 ? 4.527 -14.666 -10.570 1.00 83.19 90 PRO A C 1
ATOM 700 O O . PRO A 1 90 ? 4.132 -15.372 -9.646 1.00 83.19 90 PRO A O 1
ATOM 703 N N . ASN A 1 91 ? 5.753 -14.142 -10.596 1.00 88.56 91 ASN A N 1
ATOM 704 C CA . ASN A 1 91 ? 6.785 -14.443 -9.606 1.00 88.56 91 ASN A CA 1
ATOM 705 C C . ASN A 1 91 ? 7.049 -13.286 -8.637 1.00 88.56 91 ASN A C 1
ATOM 707 O O . ASN A 1 91 ? 7.863 -13.435 -7.722 1.00 88.56 91 ASN A O 1
ATOM 711 N N . LEU A 1 92 ? 6.377 -12.144 -8.814 1.00 90.31 92 LEU A N 1
ATOM 712 C CA . LEU A 1 92 ? 6.689 -10.927 -8.078 1.00 90.31 92 LEU A CA 1
ATOM 713 C C . LEU A 1 92 ? 6.202 -11.034 -6.629 1.00 90.31 92 LEU A C 1
ATOM 715 O O . LEU A 1 92 ? 5.016 -10.950 -6.325 1.00 90.31 92 LEU A O 1
ATOM 719 N N . ALA A 1 93 ? 7.154 -11.216 -5.719 1.00 90.62 93 ALA A N 1
ATOM 720 C CA . ALA A 1 93 ? 6.906 -11.414 -4.297 1.00 90.62 93 ALA A CA 1
ATOM 721 C C . ALA A 1 93 ? 7.097 -10.129 -3.491 1.00 90.62 93 ALA A C 1
ATOM 723 O O . ALA A 1 93 ? 6.443 -9.928 -2.468 1.00 90.62 93 ALA A O 1
ATOM 724 N N . HIS A 1 94 ? 8.028 -9.273 -3.913 1.00 93.44 94 HIS A N 1
ATOM 725 C CA . HIS A 1 94 ? 8.409 -8.085 -3.165 1.00 93.44 94 HIS A CA 1
ATOM 726 C C . HIS A 1 94 ? 8.302 -6.826 -4.015 1.00 93.44 94 HIS A C 1
ATOM 728 O O . HIS A 1 94 ? 8.944 -6.721 -5.057 1.00 93.44 94 HIS A O 1
ATOM 734 N N . ILE A 1 95 ? 7.520 -5.859 -3.539 1.00 94.44 95 ILE A N 1
ATOM 735 C CA . ILE A 1 95 ? 7.341 -4.555 -4.178 1.00 94.44 95 ILE A CA 1
ATOM 736 C C . ILE A 1 95 ? 7.623 -3.476 -3.131 1.00 94.44 95 ILE A C 1
ATOM 738 O O . ILE A 1 95 ? 6.982 -3.448 -2.085 1.00 94.44 95 ILE A O 1
ATOM 742 N N . ASP A 1 96 ? 8.568 -2.579 -3.392 1.00 94.06 96 ASP A N 1
ATOM 743 C CA . ASP A 1 96 ? 8.854 -1.405 -2.555 1.00 94.06 96 ASP A CA 1
ATOM 744 C C . ASP A 1 96 ? 9.048 -0.182 -3.457 1.00 94.06 96 ASP A C 1
ATOM 746 O O . ASP A 1 96 ? 10.151 0.070 -3.941 1.00 94.06 96 ASP A O 1
ATOM 750 N N . ILE A 1 97 ? 7.958 0.545 -3.707 1.00 92.06 97 ILE A N 1
ATOM 751 C CA . ILE A 1 97 ? 7.916 1.688 -4.629 1.00 92.06 97 ILE A CA 1
ATOM 752 C C . ILE A 1 97 ? 7.571 2.957 -3.851 1.00 92.06 97 ILE A C 1
ATOM 754 O O . ILE A 1 97 ? 6.686 2.970 -2.988 1.00 92.06 97 ILE A O 1
ATOM 758 N N . GLN A 1 98 ? 8.288 4.030 -4.158 1.00 87.88 98 GLN A N 1
ATOM 759 C CA . GLN A 1 98 ? 8.046 5.369 -3.635 1.00 87.88 98 GLN A CA 1
ATOM 760 C C . GLN A 1 98 ? 7.279 6.242 -4.642 1.00 87.88 98 GLN A C 1
ATOM 762 O O . GLN A 1 98 ? 7.388 6.029 -5.843 1.00 87.88 98 GLN A O 1
ATOM 767 N N . ASP A 1 99 ? 6.513 7.212 -4.134 1.00 83.56 99 ASP A N 1
ATOM 768 C CA . ASP A 1 99 ? 5.746 8.213 -4.895 1.00 83.56 99 ASP A CA 1
ATOM 769 C C . ASP A 1 99 ? 4.613 7.631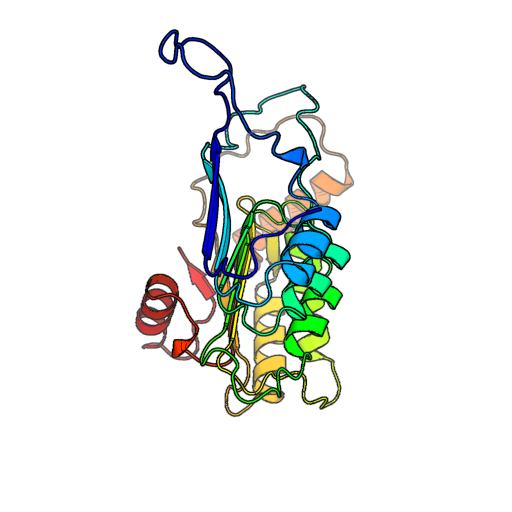 -5.769 1.00 83.56 99 ASP A C 1
ATOM 771 O O . ASP A 1 99 ? 4.297 8.110 -6.856 1.00 83.56 99 ASP A O 1
ATOM 775 N N . VAL A 1 100 ? 3.932 6.606 -5.250 1.00 85.50 100 VAL A N 1
ATOM 776 C CA . VAL A 1 100 ? 2.796 5.945 -5.916 1.00 85.50 100 VAL A CA 1
ATOM 777 C C . VAL A 1 100 ? 1.517 6.781 -5.810 1.00 85.50 100 VAL A C 1
ATOM 779 O O . VAL A 1 100 ? 1.164 7.250 -4.726 1.00 85.50 100 VAL A O 1
ATOM 782 N N . ARG A 1 101 ? 0.760 6.891 -6.909 1.00 87.62 101 ARG A N 1
ATOM 783 C CA . ARG A 1 101 ? -0.607 7.434 -6.912 1.00 87.62 101 ARG A CA 1
ATOM 784 C C . ARG A 1 101 ? -1.593 6.360 -7.326 1.00 87.62 101 ARG A C 1
ATOM 786 O O . ARG A 1 101 ? -1.855 6.186 -8.507 1.00 87.62 101 ARG A O 1
ATOM 793 N N . CYS A 1 102 ? -2.145 5.676 -6.340 1.00 89.69 102 CYS A N 1
ATOM 794 C CA . CYS A 1 102 ? -3.172 4.672 -6.567 1.00 89.69 102 CYS A CA 1
ATOM 795 C C . CYS A 1 102 ? -4.525 5.102 -6.019 1.00 89.69 102 CYS A C 1
ATOM 797 O O . CYS A 1 102 ? -4.593 5.974 -5.148 1.00 89.69 102 CYS A O 1
ATOM 799 N N . SER A 1 103 ? -5.578 4.478 -6.534 1.00 93.81 103 SER A N 1
ATOM 800 C CA . SER A 1 103 ? -6.911 4.476 -5.944 1.00 93.81 103 SER A CA 1
ATOM 801 C C . SER A 1 103 ? -7.047 3.391 -4.869 1.00 93.81 103 SER A C 1
ATOM 803 O O . SER A 1 103 ? -6.164 2.552 -4.669 1.00 93.81 103 SER A O 1
ATOM 805 N N . ALA A 1 104 ? -8.169 3.413 -4.147 1.00 94.44 104 ALA A N 1
ATOM 806 C CA . ALA A 1 104 ? -8.540 2.314 -3.263 1.00 94.44 104 ALA A CA 1
ATOM 807 C C . ALA A 1 104 ? -8.844 1.031 -4.053 1.00 94.44 104 ALA A C 1
ATOM 809 O O . ALA A 1 104 ? -8.376 -0.035 -3.655 1.00 94.44 104 ALA A O 1
ATOM 810 N N . ASP A 1 105 ? -9.543 1.151 -5.186 1.00 92.62 105 ASP A N 1
ATOM 811 C CA . ASP A 1 105 ? -9.924 0.034 -6.061 1.00 92.62 105 ASP A CA 1
ATOM 812 C C . ASP A 1 105 ? -8.703 -0.761 -6.511 1.00 92.62 105 ASP A C 1
ATOM 814 O O . ASP A 1 105 ? -8.673 -1.977 -6.376 1.00 92.62 105 ASP A O 1
ATOM 818 N N . ALA A 1 106 ? -7.634 -0.065 -6.894 1.00 91.38 106 ALA A N 1
ATOM 819 C CA . ALA A 1 106 ? -6.333 -0.657 -7.173 1.00 91.38 106 ALA A CA 1
ATOM 820 C C . ALA A 1 106 ? -5.858 -1.620 -6.060 1.00 91.38 106 ALA A C 1
ATOM 822 O O . ALA A 1 106 ? -5.469 -2.762 -6.300 1.00 91.38 106 ALA A O 1
ATOM 823 N N . ILE A 1 107 ? -5.906 -1.179 -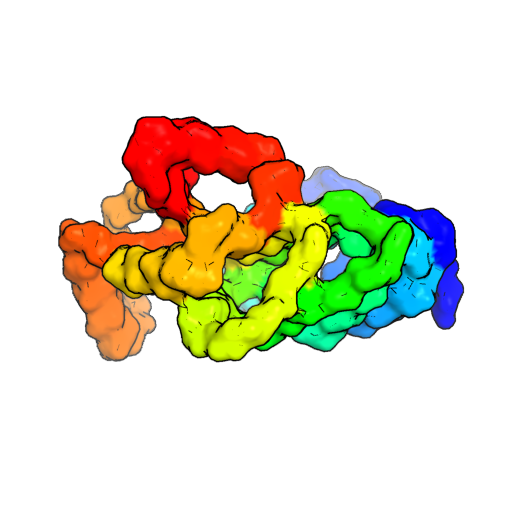4.802 1.00 92.38 107 ILE A N 1
ATOM 824 C CA . ILE A 1 107 ? -5.484 -2.004 -3.663 1.00 92.38 107 ILE A CA 1
ATOM 825 C C . ILE A 1 107 ? -6.441 -3.186 -3.439 1.00 92.38 107 ILE A C 1
ATOM 827 O O . ILE A 1 107 ? -5.995 -4.275 -3.070 1.00 92.38 107 ILE A O 1
ATOM 831 N N . LEU A 1 108 ? -7.743 -2.981 -3.645 1.00 91.00 108 LEU A N 1
ATOM 832 C CA . LEU A 1 108 ? -8.775 -4.006 -3.476 1.00 91.00 108 LEU A CA 1
ATOM 833 C C . LEU A 1 108 ? -8.706 -5.081 -4.571 1.00 91.00 108 LEU A C 1
ATOM 835 O O . LEU A 1 108 ? -8.817 -6.270 -4.264 1.00 91.00 108 LEU A O 1
ATOM 839 N N . ASP A 1 109 ? -8.446 -4.690 -5.816 1.00 87.75 109 ASP A N 1
ATOM 840 C CA . ASP A 1 109 ? -8.227 -5.592 -6.948 1.00 87.75 109 ASP A CA 1
ATOM 841 C C . ASP A 1 109 ? -7.059 -6.535 -6.665 1.00 87.75 109 ASP A C 1
ATOM 843 O O . ASP A 1 109 ? -7.144 -7.744 -6.897 1.00 87.75 109 ASP A O 1
ATOM 847 N N . PHE A 1 110 ? -5.985 -6.010 -6.073 1.00 85.94 110 PHE A N 1
ATOM 848 C CA . PHE A 1 110 ? -4.846 -6.829 -5.684 1.00 85.94 110 PHE A CA 1
ATOM 849 C C . PHE A 1 110 ? -5.186 -7.850 -4.596 1.00 85.94 110 PHE A C 1
ATOM 851 O O . PHE A 1 110 ? -4.805 -9.013 -4.705 1.00 85.94 110 PHE A O 1
ATOM 858 N N . LEU A 1 111 ? -5.935 -7.443 -3.566 1.00 85.44 111 LEU A N 1
ATOM 859 C CA . LEU A 1 111 ? -6.406 -8.365 -2.524 1.00 85.44 111 LEU A CA 1
ATOM 860 C C . LEU A 1 111 ? -7.279 -9.488 -3.108 1.00 85.44 111 LEU A C 1
ATOM 862 O O . LEU A 1 111 ? -7.231 -10.623 -2.636 1.00 85.44 111 LEU A O 1
ATOM 866 N N . SER A 1 112 ? -8.021 -9.175 -4.168 1.00 81.12 112 SER A N 1
ATOM 867 C CA . SER A 1 112 ? -8.935 -10.087 -4.861 1.00 81.12 112 SER A CA 1
ATOM 868 C C . SER A 1 112 ? -8.260 -10.959 -5.918 1.00 81.12 112 SER A C 1
ATOM 870 O O . SER A 1 112 ? -8.893 -11.866 -6.457 1.00 81.12 112 SER A O 1
ATOM 872 N N . THR A 1 113 ? -6.997 -10.690 -6.252 1.00 74.88 113 THR A N 1
ATOM 873 C CA . THR A 1 113 ? -6.303 -11.405 -7.321 1.00 74.88 113 THR A CA 1
ATOM 874 C C . THR A 1 113 ? -5.987 -12.828 -6.858 1.00 74.88 113 THR A C 1
ATOM 876 O O . THR A 1 113 ? -5.150 -13.048 -5.980 1.00 74.88 113 THR A O 1
ATOM 879 N N . ASP A 1 114 ? -6.658 -13.816 -7.454 1.00 63.25 114 ASP A N 1
ATOM 880 C CA . ASP A 1 114 ? -6.380 -15.228 -7.194 1.00 63.25 114 ASP A CA 1
ATOM 881 C C . ASP A 1 114 ? -5.074 -15.611 -7.906 1.00 63.25 114 ASP A C 1
ATOM 883 O O . ASP A 1 114 ? -5.043 -15.942 -9.091 1.00 63.25 114 ASP A O 1
ATOM 887 N N . VAL A 1 115 ? -3.953 -15.528 -7.188 1.00 58.91 115 VAL A N 1
ATOM 888 C CA . VAL A 1 115 ? -2.657 -16.023 -7.670 1.00 58.91 115 VAL A CA 1
ATOM 889 C C . VAL A 1 115 ? -2.635 -17.549 -7.494 1.00 58.91 115 VAL A C 1
ATOM 891 O O . VAL A 1 115 ? -1.890 -18.097 -6.685 1.00 58.91 115 VAL A O 1
ATOM 894 N N . SER A 1 116 ? -3.521 -18.258 -8.199 1.00 48.06 116 SER A N 1
ATOM 895 C CA . SER A 1 116 ? -3.694 -19.714 -8.064 1.00 48.06 116 SER A CA 1
ATOM 896 C C . SER A 1 116 ? -2.647 -20.535 -8.816 1.00 48.06 116 SER A C 1
ATOM 898 O O . SER A 1 116 ? -2.719 -21.764 -8.801 1.00 48.06 116 SER A O 1
ATOM 900 N N . ASN A 1 117 ? -1.672 -19.906 -9.476 1.00 49.62 117 ASN A N 1
ATOM 901 C CA . ASN A 1 117 ? -0.620 -20.646 -10.160 1.00 49.62 117 ASN A CA 1
ATOM 902 C C . ASN A 1 117 ? 0.393 -21.161 -9.132 1.00 49.62 117 ASN A C 1
ATOM 904 O O . ASN A 1 117 ? 1.178 -20.419 -8.544 1.00 49.62 117 ASN A O 1
ATOM 908 N N . SER A 1 118 ? 0.341 -22.474 -8.926 1.00 43.97 118 SER A N 1
ATOM 909 C CA . SER A 1 118 ? 0.978 -23.306 -7.899 1.00 43.97 118 SER A CA 1
ATOM 910 C C . SER A 1 118 ? 2.519 -23.359 -7.906 1.00 43.97 118 SER A C 1
ATOM 912 O O . SER A 1 118 ? 3.107 -24.324 -7.424 1.00 43.97 118 SER A O 1
ATOM 914 N N . GLN A 1 119 ? 3.188 -22.323 -8.414 1.00 53.72 119 GLN A N 1
ATOM 915 C CA . GLN A 1 119 ? 4.634 -22.091 -8.282 1.00 53.72 119 GLN A CA 1
ATOM 916 C C . GLN A 1 119 ? 4.977 -20.694 -7.733 1.00 53.72 119 GLN A C 1
ATOM 918 O O . GLN A 1 119 ? 6.153 -20.346 -7.640 1.00 53.72 119 GLN A O 1
ATOM 923 N N . GLY A 1 120 ? 3.967 -19.898 -7.364 1.00 57.00 120 GLY A N 1
ATOM 924 C CA . GLY A 1 120 ? 4.156 -18.548 -6.844 1.00 57.00 120 GLY A CA 1
ATOM 925 C C . GLY A 1 120 ? 4.900 -18.490 -5.499 1.00 57.00 120 GLY A C 1
ATOM 926 O O . GLY A 1 120 ? 5.008 -19.490 -4.782 1.00 57.00 120 GLY A O 1
ATOM 927 N N . PRO A 1 121 ? 5.420 -17.308 -5.134 1.00 60.53 121 PRO A N 1
ATOM 928 C CA . PRO A 1 121 ? 6.142 -17.106 -3.886 1.00 60.53 121 PRO A CA 1
ATOM 929 C C . PRO A 1 121 ? 5.288 -17.469 -2.666 1.00 60.53 121 PRO A C 1
ATOM 931 O O . PRO A 1 121 ? 4.095 -17.182 -2.600 1.00 60.53 121 PRO A O 1
ATOM 934 N N . SER A 1 122 ? 5.924 -18.053 -1.648 1.00 72.12 122 SER A N 1
ATOM 935 C CA . SER A 1 122 ? 5.259 -18.463 -0.403 1.00 72.12 122 SER A CA 1
ATOM 936 C C . SER A 1 122 ? 4.740 -17.289 0.433 1.00 72.12 122 SER A C 1
ATOM 938 O O . SER A 1 122 ? 4.048 -17.495 1.429 1.00 72.12 122 SER A O 1
ATOM 940 N N . THR A 1 123 ? 5.114 -16.055 0.093 1.00 85.88 123 THR A N 1
ATOM 941 C CA . THR A 1 123 ? 4.721 -14.828 0.786 1.00 85.88 123 THR A CA 1
ATOM 942 C C . THR A 1 123 ? 4.882 -13.632 -0.150 1.00 85.88 123 THR A C 1
ATOM 944 O O . THR A 1 123 ? 5.913 -13.505 -0.809 1.00 85.88 123 THR A O 1
ATOM 947 N N . CYS A 1 124 ? 3.904 -12.726 -0.153 1.00 89.00 124 CYS A N 1
ATOM 948 C CA . CYS A 1 124 ? 3.958 -11.463 -0.884 1.00 89.00 124 CYS A CA 1
ATOM 949 C C . CYS A 1 124 ? 4.028 -10.266 0.081 1.00 89.00 124 CYS A C 1
ATOM 951 O O . CYS A 1 124 ? 3.302 -10.195 1.077 1.00 89.00 124 CYS A O 1
ATOM 953 N N . SER A 1 125 ? 4.913 -9.311 -0.203 1.00 92.44 125 SER A N 1
ATOM 954 C CA . SER A 1 125 ? 5.116 -8.102 0.593 1.00 92.44 125 SER A CA 1
ATOM 955 C C . SER A 1 125 ? 5.196 -6.872 -0.303 1.00 92.44 125 SER A C 1
ATOM 957 O O . SER A 1 125 ? 6.161 -6.688 -1.048 1.00 92.44 125 SER A O 1
ATOM 959 N N . VAL A 1 126 ? 4.193 -6.008 -0.182 1.00 93.88 126 VAL A N 1
ATOM 960 C CA . VAL A 1 126 ? 4.030 -4.785 -0.965 1.00 93.88 126 VAL A CA 1
ATOM 961 C C . VAL A 1 126 ? 4.159 -3.571 -0.055 1.00 93.88 126 VAL A C 1
ATOM 963 O O . VAL A 1 126 ? 3.524 -3.479 0.996 1.00 93.88 126 VAL A O 1
ATOM 966 N N . ARG A 1 127 ? 4.979 -2.605 -0.455 1.00 94.62 127 ARG A N 1
ATOM 967 C CA . ARG A 1 127 ? 5.198 -1.347 0.248 1.00 94.62 127 ARG A CA 1
ATOM 968 C C . ARG A 1 127 ? 5.094 -0.190 -0.737 1.00 94.62 127 ARG A C 1
ATOM 970 O O . ARG A 1 127 ? 5.945 -0.020 -1.602 1.00 94.62 127 ARG A O 1
ATOM 977 N N . PHE A 1 128 ? 4.082 0.640 -0.533 1.00 93.75 128 PHE A N 1
ATOM 978 C CA . PHE A 1 128 ? 3.919 1.913 -1.217 1.00 93.75 128 PHE A CA 1
ATOM 979 C C . PHE A 1 128 ? 4.253 3.048 -0.255 1.00 93.75 128 PHE A C 1
ATOM 981 O O . PHE A 1 128 ? 3.690 3.168 0.844 1.00 93.75 128 PHE A O 1
ATOM 988 N N . ARG A 1 129 ? 5.236 3.854 -0.647 1.00 90.31 129 ARG A N 1
ATOM 989 C CA . ARG A 1 129 ? 5.719 4.999 0.122 1.00 90.31 129 ARG A CA 1
ATOM 990 C C . ARG A 1 129 ? 5.294 6.293 -0.536 1.00 90.31 129 ARG A C 1
ATOM 992 O O . ARG A 1 129 ? 5.213 6.367 -1.753 1.00 90.31 129 ARG A O 1
ATOM 999 N N . GLU A 1 130 ? 5.080 7.305 0.292 1.00 87.94 130 GLU A N 1
ATOM 1000 C CA . GLU A 1 130 ? 4.759 8.661 -0.145 1.00 87.94 130 GLU A CA 1
ATOM 1001 C C . GLU A 1 130 ? 3.545 8.746 -1.081 1.00 87.94 130 GLU A C 1
ATOM 1003 O O . GLU A 1 130 ? 3.579 9.415 -2.105 1.00 87.94 130 GLU A O 1
ATOM 1008 N N . LEU A 1 131 ? 2.410 8.166 -0.665 1.00 88.06 131 LEU A N 1
ATOM 1009 C CA . LEU A 1 131 ? 1.117 8.396 -1.340 1.00 88.06 131 LEU A CA 1
ATOM 1010 C C . LEU A 1 131 ? 0.711 9.889 -1.332 1.00 88.06 131 LEU A C 1
ATOM 1012 O O . LEU A 1 131 ? -0.216 10.314 -2.018 1.00 88.06 131 LEU A O 1
ATOM 1016 N N . GLY A 1 132 ? 1.385 10.718 -0.530 1.00 85.75 132 GLY A N 1
ATOM 1017 C CA . GLY A 1 132 ? 1.187 12.159 -0.530 1.00 85.75 132 GLY A CA 1
ATOM 1018 C C . GLY A 1 132 ? -0.248 12.531 -0.166 1.00 85.75 132 GLY A C 1
ATOM 1019 O O . GLY A 1 132 ? -0.718 12.191 0.923 1.00 85.75 132 GLY A O 1
ATOM 1020 N N . ALA A 1 133 ? -0.911 13.259 -1.066 1.00 84.88 133 ALA A N 1
ATOM 1021 C CA . ALA A 1 133 ? -2.261 13.777 -0.862 1.00 84.88 133 ALA A CA 1
ATOM 1022 C C . ALA A 1 133 ? -3.354 12.697 -0.938 1.00 84.88 133 ALA A C 1
ATOM 1024 O O . ALA A 1 133 ? -4.338 12.817 -0.215 1.00 84.88 133 ALA A O 1
ATOM 1025 N N . CYS A 1 134 ? -3.175 11.626 -1.725 1.00 89.31 134 CYS A N 1
ATOM 1026 C CA . CYS A 1 134 ? -4.205 10.589 -1.863 1.00 89.31 134 CYS A CA 1
ATOM 1027 C C . CYS A 1 134 ? -4.232 9.599 -0.690 1.00 89.31 134 CYS A C 1
ATOM 1029 O O . CYS A 1 134 ? -5.158 8.805 -0.578 1.00 89.31 134 CYS A O 1
ATOM 1031 N N . PHE A 1 135 ? -3.256 9.647 0.228 1.00 93.81 135 PHE A N 1
ATOM 1032 C CA . PHE A 1 135 ? -3.160 8.692 1.337 1.00 93.81 135 PHE A CA 1
ATOM 1033 C C . PHE A 1 135 ? -4.448 8.587 2.171 1.00 93.81 135 PHE A C 1
ATOM 1035 O O . PHE A 1 135 ? -4.855 7.481 2.514 1.00 93.81 135 PHE A O 1
ATOM 1042 N N . GLY A 1 136 ? -5.080 9.720 2.494 1.00 94.06 136 GLY A N 1
ATOM 1043 C CA . GLY A 1 136 ? -6.322 9.740 3.272 1.00 94.06 136 GLY A CA 1
ATOM 1044 C C . GLY A 1 136 ? -7.470 9.038 2.552 1.00 94.06 136 GLY A C 1
ATOM 1045 O O . GLY A 1 136 ? -8.074 8.123 3.104 1.00 94.06 136 GLY A O 1
ATOM 1046 N N . GLU A 1 137 ? -7.702 9.433 1.300 1.00 95.31 137 GLU A N 1
ATOM 1047 C CA . GLU A 1 137 ? -8.764 8.902 0.439 1.00 95.31 137 GLU A CA 1
ATOM 1048 C C . GLU A 1 137 ? -8.579 7.406 0.168 1.00 95.31 137 GLU A C 1
ATOM 1050 O O . GLU A 1 137 ? -9.521 6.635 0.331 1.00 95.31 137 GLU A O 1
ATOM 1055 N N . VAL A 1 138 ? -7.355 6.971 -0.150 1.00 95.75 138 VAL A N 1
ATOM 1056 C CA . VAL A 1 138 ? -7.041 5.555 -0.395 1.00 95.75 138 VAL A CA 1
ATOM 1057 C C . VAL A 1 138 ? -7.285 4.717 0.855 1.00 95.75 138 VAL A C 1
ATOM 1059 O O . VAL A 1 138 ? -7.953 3.692 0.787 1.00 95.75 138 VAL A O 1
ATOM 1062 N N . VAL A 1 139 ? -6.781 5.142 2.019 1.00 96.38 139 VAL A N 1
ATOM 1063 C CA . VAL A 1 139 ? -6.990 4.402 3.276 1.00 96.38 139 VAL A CA 1
ATOM 1064 C C . VAL A 1 139 ? -8.474 4.338 3.635 1.00 96.38 139 VAL A C 1
ATOM 1066 O O . VAL A 1 139 ? -8.953 3.282 4.051 1.00 96.38 139 VAL A O 1
ATOM 1069 N N . GLN A 1 140 ? -9.202 5.444 3.472 1.00 96.62 140 GLN A N 1
ATOM 1070 C CA . GLN A 1 140 ? -10.631 5.493 3.754 1.00 96.62 140 GLN A CA 1
ATOM 1071 C C . GLN A 1 140 ? -11.427 4.580 2.820 1.00 96.62 140 GLN A C 1
ATOM 1073 O O . GLN A 1 140 ? -12.253 3.816 3.320 1.00 96.62 140 GLN A O 1
ATOM 1078 N N . GLY A 1 141 ? -11.160 4.623 1.512 1.00 96.38 141 GLY A N 1
ATOM 1079 C CA . GLY A 1 141 ? -11.798 3.753 0.524 1.00 96.38 141 GLY A CA 1
ATOM 1080 C C . GLY A 1 141 ? -11.527 2.283 0.825 1.00 96.38 141 GLY A C 1
ATOM 1081 O O . GLY A 1 141 ? -12.458 1.526 1.078 1.00 96.38 141 GLY A O 1
ATOM 1082 N N . VAL A 1 142 ? -10.252 1.904 0.974 1.00 95.50 142 VAL A N 1
ATOM 1083 C CA . VAL A 1 142 ? -9.868 0.507 1.231 1.00 95.50 142 VAL A CA 1
ATOM 1084 C C . VAL A 1 142 ? -10.530 -0.044 2.494 1.00 95.50 142 VAL A C 1
ATOM 1086 O O . VAL A 1 142 ? -11.106 -1.128 2.459 1.00 95.50 142 VAL A O 1
ATOM 1089 N N . LEU A 1 143 ? -10.479 0.677 3.619 1.00 95.50 143 LEU A N 1
ATOM 1090 C CA . LEU A 1 143 ? -11.082 0.182 4.861 1.00 95.50 143 LEU A CA 1
ATOM 1091 C C . LEU A 1 143 ? -12.613 0.145 4.790 1.00 95.50 143 LEU A C 1
ATOM 1093 O O . LEU A 1 143 ? -13.212 -0.819 5.269 1.00 95.50 143 LEU A O 1
ATOM 1097 N N . SER A 1 144 ? -13.238 1.152 4.175 1.00 95.19 144 SER A N 1
ATOM 1098 C CA . SER A 1 144 ? -14.698 1.215 4.042 1.00 95.19 144 SER A CA 1
ATOM 1099 C C . SER A 1 144 ? -15.231 0.092 3.157 1.00 95.19 144 SER A C 1
ATOM 1101 O O . SER A 1 144 ? -16.220 -0.550 3.510 1.00 95.19 144 SER A O 1
ATOM 1103 N N . ASP A 1 145 ? -14.569 -0.183 2.039 1.00 93.38 145 ASP A N 1
ATOM 1104 C CA . ASP A 1 145 ? -15.023 -1.186 1.078 1.00 93.38 145 ASP A CA 1
ATOM 1105 C C . ASP A 1 145 ? -14.731 -2.599 1.578 1.00 93.38 145 ASP A C 1
ATOM 1107 O O . ASP A 1 145 ? -15.588 -3.481 1.486 1.00 93.38 145 ASP A O 1
ATOM 1111 N N . LEU A 1 146 ? -13.592 -2.810 2.250 1.00 91.56 146 LEU A N 1
ATOM 1112 C CA . LEU A 1 146 ? -13.341 -4.062 2.966 1.00 91.56 146 LEU A CA 1
ATOM 1113 C C . LEU A 1 146 ? -14.382 -4.313 4.059 1.00 91.56 146 LEU A C 1
ATOM 1115 O O . LEU A 1 146 ? -14.793 -5.462 4.230 1.00 91.56 146 LEU A O 1
ATOM 1119 N N . ALA A 1 147 ? -14.832 -3.276 4.769 1.00 89.81 147 ALA A N 1
ATOM 1120 C CA . ALA A 1 147 ? -15.874 -3.387 5.786 1.00 89.81 147 ALA A CA 1
ATOM 1121 C C . ALA A 1 147 ? -17.264 -3.679 5.188 1.00 89.81 147 ALA A C 1
ATOM 1123 O O . ALA A 1 147 ? -18.025 -4.443 5.781 1.00 89.81 147 ALA A O 1
ATOM 1124 N N . LYS A 1 148 ? -17.593 -3.103 4.022 1.00 87.44 148 LYS A N 1
ATOM 1125 C CA . LYS A 1 148 ? -18.921 -3.204 3.388 1.00 87.44 148 LYS A CA 1
ATOM 1126 C C . LYS A 1 148 ? -19.099 -4.394 2.448 1.00 87.44 148 LYS A C 1
ATOM 1128 O O . LYS A 1 148 ? -20.223 -4.866 2.302 1.00 87.44 148 LYS A O 1
ATOM 1133 N N . ALA A 1 149 ? -18.042 -4.864 1.781 1.00 77.75 149 ALA A N 1
ATOM 1134 C CA . ALA A 1 149 ? -18.189 -5.842 0.703 1.00 77.75 149 ALA A CA 1
ATOM 1135 C C . ALA A 1 149 ? -18.869 -7.137 1.195 1.00 77.75 149 ALA A C 1
ATOM 1137 O O . ALA A 1 149 ? -18.467 -7.722 2.203 1.00 77.75 149 ALA A O 1
ATOM 1138 N N . SER A 1 150 ? -19.899 -7.594 0.483 1.00 60.16 150 SER A N 1
ATOM 1139 C CA . SER A 1 150 ? -20.699 -8.761 0.856 1.00 60.16 150 SER A CA 1
ATOM 1140 C C . SER A 1 150 ? -19.968 -10.060 0.497 1.00 60.16 150 SER A C 1
ATOM 1142 O O . SER A 1 150 ? -19.986 -10.465 -0.659 1.00 60.16 150 SER A O 1
ATOM 1144 N N . ASN A 1 151 ? -19.316 -10.701 1.474 1.00 54.88 151 ASN A N 1
ATOM 1145 C CA . ASN A 1 151 ? -18.834 -12.098 1.454 1.00 54.88 151 ASN A CA 1
ATOM 1146 C C . ASN A 1 151 ? -18.074 -12.603 0.209 1.00 54.88 151 ASN A C 1
ATOM 1148 O O . ASN A 1 151 ? -17.975 -13.813 0.008 1.00 54.88 151 ASN A O 1
ATOM 1152 N N . GLN A 1 152 ? -17.514 -11.730 -0.627 1.00 55.97 152 GLN A N 1
ATOM 1153 C CA . GLN A 1 152 ? -16.625 -12.177 -1.691 1.00 55.97 152 GLN A CA 1
ATOM 1154 C C . GLN A 1 152 ? -15.299 -12.621 -1.071 1.00 55.97 152 GLN A C 1
ATOM 1156 O O . GLN A 1 152 ? -14.795 -11.988 -0.139 1.00 55.97 152 GLN A O 1
ATOM 1161 N N . ASN A 1 153 ? -14.758 -13.726 -1.585 1.00 61.28 153 ASN A N 1
ATOM 1162 C CA . ASN A 1 153 ? -13.445 -14.268 -1.246 1.00 61.28 153 ASN A CA 1
ATOM 1163 C C . ASN A 1 153 ? -12.340 -13.316 -1.746 1.00 61.28 153 ASN A C 1
ATOM 1165 O O . ASN A 1 153 ? -11.564 -13.668 -2.623 1.00 61.28 153 ASN A O 1
ATOM 1169 N N . LEU A 1 154 ? -12.277 -12.099 -1.199 1.00 64.25 154 LEU A N 1
ATOM 1170 C CA . LEU A 1 154 ? -11.292 -11.058 -1.521 1.00 64.25 154 LEU A CA 1
ATOM 1171 C C . LEU A 1 154 ? -9.919 -11.363 -0.903 1.00 64.25 154 LEU A C 1
ATOM 1173 O O . LEU A 1 154 ? -9.162 -10.443 -0.609 1.00 64.25 154 LEU A O 1
ATOM 1177 N N . LEU A 1 155 ? -9.639 -12.623 -0.565 1.00 70.88 155 LEU A N 1
ATOM 1178 C CA . LEU A 1 155 ? -8.428 -12.992 0.148 1.00 70.88 155 LEU A CA 1
ATOM 1179 C C . LEU A 1 155 ? -7.592 -13.930 -0.694 1.00 70.88 155 LEU A C 1
ATOM 1181 O O . LEU A 1 155 ? -7.940 -15.092 -0.911 1.00 70.88 155 LEU A O 1
ATOM 1185 N N . VAL A 1 156 ? -6.440 -13.406 -1.097 1.00 69.81 156 VAL A N 1
ATOM 1186 C CA . VAL A 1 156 ? -5.344 -14.191 -1.643 1.00 69.81 156 VAL A CA 1
ATOM 1187 C C . VAL A 1 156 ? -5.027 -15.345 -0.686 1.00 69.81 156 VAL A C 1
ATOM 1189 O O . VAL A 1 156 ? -4.856 -15.152 0.518 1.00 69.81 156 VAL A O 1
ATOM 1192 N N . LYS A 1 157 ? -4.919 -16.562 -1.228 1.00 76.94 157 LYS A N 1
ATOM 1193 C CA . LYS A 1 157 ? -4.616 -17.780 -0.452 1.00 76.94 157 LYS A CA 1
ATOM 1194 C C . LYS A 1 157 ? -3.207 -17.778 0.155 1.00 76.94 157 LYS A C 1
ATOM 1196 O O . LYS A 1 157 ? -2.927 -18.582 1.041 1.00 76.94 157 LYS A O 1
ATOM 1201 N N . MET A 1 158 ? -2.321 -16.900 -0.317 1.00 83.06 158 MET A N 1
ATOM 1202 C CA . MET A 1 158 ? -0.952 -16.786 0.179 1.00 83.06 158 MET A CA 1
ATOM 1203 C C . MET A 1 158 ? -0.828 -15.756 1.319 1.00 83.06 158 MET A C 1
ATOM 1205 O O . MET A 1 158 ? -1.577 -14.775 1.361 1.00 83.06 158 MET A O 1
ATOM 1209 N N . PRO A 1 159 ? 0.160 -15.913 2.219 1.00 89.38 159 PRO A N 1
ATOM 1210 C CA . PRO A 1 159 ? 0.561 -14.865 3.150 1.00 89.38 159 PRO A CA 1
ATOM 1211 C C . PRO A 1 159 ? 0.873 -13.552 2.421 1.00 89.38 159 PRO A C 1
ATOM 1213 O O . PRO A 1 159 ? 1.781 -13.492 1.594 1.00 89.38 159 PRO A O 1
ATOM 1216 N N . LEU A 1 160 ? 0.146 -12.489 2.757 1.00 90.75 160 LEU A N 1
ATOM 1217 C CA . LEU A 1 160 ? 0.240 -11.187 2.109 1.00 90.75 160 LEU A CA 1
ATOM 1218 C C . LEU A 1 160 ? 0.369 -10.075 3.150 1.00 90.75 160 LEU A C 1
ATOM 1220 O O . LEU A 1 160 ? -0.299 -10.102 4.187 1.00 90.75 160 LEU A O 1
ATOM 1224 N N . ALA A 1 161 ? 1.200 -9.077 2.851 1.00 93.88 161 ALA A N 1
ATOM 1225 C CA . ALA A 1 161 ? 1.246 -7.808 3.562 1.00 93.88 161 ALA A CA 1
ATOM 1226 C C . ALA A 1 161 ? 1.320 -6.631 2.580 1.00 93.88 161 ALA A C 1
ATOM 1228 O O . ALA A 1 161 ? 2.238 -6.560 1.767 1.00 93.88 161 ALA A O 1
ATOM 1229 N N . ILE A 1 162 ? 0.399 -5.676 2.707 1.00 95.25 162 ILE A N 1
ATOM 1230 C CA . ILE A 1 162 ? 0.385 -4.414 1.961 1.00 95.25 162 ILE A CA 1
ATOM 1231 C C . ILE A 1 162 ? 0.600 -3.275 2.947 1.00 95.25 162 ILE A C 1
ATOM 1233 O O . ILE A 1 162 ? -0.118 -3.133 3.932 1.00 95.25 162 ILE A O 1
ATOM 1237 N N . SER A 1 163 ? 1.591 -2.438 2.682 1.00 96.44 163 SER A N 1
ATOM 1238 C CA . SER A 1 163 ? 1.953 -1.301 3.513 1.00 96.44 163 SER A CA 1
ATOM 1239 C C . SER A 1 163 ? 1.815 -0.013 2.716 1.00 96.44 163 SER A C 1
ATOM 1241 O O . SER A 1 163 ? 2.654 0.264 1.865 1.00 96.44 163 SER A O 1
ATOM 1243 N N . LEU A 1 164 ? 0.835 0.813 3.064 1.00 96.19 164 LEU A N 1
ATOM 1244 C CA . LEU A 1 164 ? 0.629 2.142 2.490 1.00 96.19 164 LEU A CA 1
ATOM 1245 C C . LEU A 1 164 ? 1.191 3.185 3.448 1.00 96.19 164 LEU A C 1
ATOM 1247 O O . LEU A 1 164 ? 0.913 3.128 4.645 1.00 96.19 164 LEU A O 1
ATOM 1251 N N . SER A 1 165 ? 1.977 4.141 2.964 1.00 94.62 165 SER A N 1
ATOM 1252 C CA . SER A 1 165 ? 2.561 5.172 3.826 1.00 94.62 165 SER A CA 1
ATOM 1253 C C . SER A 1 165 ? 2.620 6.547 3.182 1.00 94.62 165 SER A C 1
ATOM 1255 O O . SER A 1 165 ? 2.744 6.690 1.969 1.00 94.62 165 SER A O 1
ATOM 1257 N N . SER A 1 166 ? 2.545 7.569 4.027 1.00 92.12 166 SER A N 1
ATOM 1258 C CA . SER A 1 166 ? 2.702 8.972 3.664 1.00 92.12 166 SER A CA 1
ATOM 1259 C C . SER A 1 166 ? 3.441 9.687 4.783 1.00 92.12 166 SER A C 1
ATOM 1261 O O . SER A 1 166 ? 3.030 9.621 5.944 1.00 92.12 166 SER A O 1
ATOM 1263 N N . ARG A 1 167 ? 4.513 10.414 4.452 1.00 86.31 167 ARG A N 1
ATOM 1264 C CA . ARG A 1 167 ? 5.291 11.172 5.440 1.00 86.31 167 ARG A CA 1
ATOM 1265 C C . ARG A 1 167 ? 4.464 12.221 6.164 1.00 86.31 167 ARG A C 1
ATOM 1267 O O . ARG A 1 167 ? 4.674 12.462 7.349 1.00 86.31 167 ARG A O 1
ATOM 1274 N N . ARG A 1 168 ? 3.538 12.870 5.453 1.00 86.38 168 ARG A N 1
ATOM 1275 C CA . ARG A 1 168 ? 2.624 13.849 6.060 1.00 86.38 168 ARG A CA 1
ATOM 1276 C C . ARG A 1 168 ? 1.526 13.160 6.863 1.00 86.38 168 ARG A C 1
ATOM 1278 O O . ARG A 1 168 ? 0.986 13.780 7.779 1.00 86.38 168 ARG A O 1
ATOM 1285 N N . GLY A 1 169 ? 1.216 11.909 6.540 1.00 90.50 169 GLY A N 1
ATOM 1286 C CA . GLY A 1 169 ? 0.088 11.187 7.099 1.00 90.50 169 GLY A CA 1
ATOM 1287 C C . GLY A 1 169 ? -1.250 11.868 6.820 1.00 90.50 169 GLY A C 1
ATOM 1288 O O . GLY A 1 169 ? -1.334 12.858 6.096 1.00 90.50 169 GLY A O 1
ATOM 1289 N N . TYR A 1 170 ? -2.296 11.336 7.433 1.00 92.44 170 TYR A N 1
ATOM 1290 C CA . TYR A 1 170 ? -3.649 11.871 7.376 1.00 92.44 170 TYR A CA 1
ATOM 1291 C C . TYR A 1 170 ? -4.312 11.748 8.746 1.00 92.44 170 TYR A C 1
ATOM 1293 O O . TYR A 1 170 ? -3.946 10.883 9.545 1.00 92.44 170 TYR A O 1
ATOM 1301 N N . VAL A 1 171 ? -5.232 12.659 9.051 1.00 92.38 171 VAL A N 1
ATOM 1302 C CA . VAL A 1 171 ? -5.914 12.704 10.344 1.00 92.38 171 VAL A CA 1
ATOM 1303 C C . VAL A 1 171 ? -7.239 11.967 10.226 1.00 92.38 171 VAL A C 1
ATOM 1305 O O . VAL A 1 171 ? -8.120 12.407 9.502 1.00 92.38 171 VAL A O 1
ATOM 1308 N N . PHE A 1 172 ? -7.370 10.863 10.953 1.00 91.50 172 PHE A N 1
ATOM 1309 C CA . PHE A 1 172 ? -8.599 10.079 11.032 1.00 91.50 172 PHE A CA 1
ATOM 1310 C C . PHE A 1 172 ? -9.251 10.253 12.397 1.00 91.50 172 PHE A C 1
ATOM 1312 O O . PHE A 1 172 ? -8.557 10.418 13.404 1.00 91.50 172 PHE A O 1
ATOM 1319 N N . GLU A 1 173 ? -10.573 10.149 12.450 1.00 91.31 173 GLU A N 1
ATOM 1320 C CA . GLU A 1 173 ? -11.275 9.978 13.717 1.00 91.31 173 GLU A CA 1
ATOM 1321 C C . GLU A 1 173 ? -10.946 8.606 14.315 1.00 91.31 173 GLU A C 1
ATOM 1323 O O . GLU A 1 173 ? -10.951 7.575 13.636 1.00 91.31 173 GLU A O 1
ATOM 1328 N N . ARG A 1 174 ? -10.639 8.581 15.611 1.00 88.75 174 ARG A N 1
ATOM 1329 C CA . ARG A 1 174 ? -10.327 7.347 16.333 1.00 88.75 174 ARG A CA 1
ATOM 1330 C C . ARG A 1 174 ? -11.552 6.436 16.412 1.00 88.75 174 ARG A C 1
ATOM 1332 O O . ARG A 1 174 ? -11.394 5.229 16.259 1.00 88.75 174 ARG A O 1
ATOM 1339 N N . SER A 1 175 ? -12.739 7.005 16.625 1.00 90.19 175 SER A N 1
ATOM 1340 C CA . SER A 1 175 ? -14.026 6.295 16.593 1.00 90.19 175 SER A CA 1
ATOM 1341 C C . SER A 1 175 ? -14.226 5.568 15.266 1.00 90.19 175 SER A C 1
ATOM 1343 O O . SER A 1 175 ? -14.486 4.369 15.272 1.00 90.19 175 SER A O 1
ATOM 1345 N N . TRP A 1 176 ? -14.007 6.259 14.145 1.00 93.19 176 TRP A N 1
ATOM 1346 C CA . TRP A 1 176 ? -14.115 5.674 12.809 1.00 93.19 176 TRP A CA 1
ATOM 1347 C C . TRP A 1 176 ? -13.135 4.511 12.607 1.00 93.19 176 TRP A C 1
ATOM 1349 O O . TRP A 1 176 ? -13.523 3.439 12.149 1.00 93.19 176 TRP A O 1
ATOM 1359 N N . LEU A 1 177 ? -11.870 4.665 13.015 1.00 91.88 177 LEU A N 1
ATOM 1360 C CA . LEU A 1 177 ? -10.896 3.573 12.911 1.00 91.88 177 LEU A CA 1
ATOM 1361 C C . LEU A 1 177 ? -11.301 2.347 13.760 1.00 91.88 177 LEU A C 1
ATOM 1363 O O . LEU A 1 177 ? -11.103 1.210 13.329 1.00 91.88 177 LEU A O 1
ATOM 1367 N N . ILE A 1 178 ? -11.870 2.567 14.953 1.00 89.69 178 ILE A N 1
ATOM 1368 C CA . ILE A 1 178 ? -12.404 1.498 15.815 1.00 89.69 178 ILE A CA 1
ATOM 1369 C C . ILE A 1 178 ? -13.606 0.819 15.148 1.00 89.69 178 ILE A C 1
ATOM 1371 O O . ILE A 1 178 ? -13.702 -0.407 15.159 1.00 89.69 178 ILE A O 1
ATOM 1375 N N . GLU A 1 179 ? -14.505 1.587 14.536 1.00 92.94 179 GLU A N 1
ATOM 1376 C CA . GLU A 1 179 ? -15.653 1.050 13.804 1.00 92.94 179 GLU A CA 1
ATOM 1377 C C . GLU A 1 179 ? -15.206 0.151 12.644 1.00 92.94 179 GLU A C 1
ATOM 1379 O O . GLU A 1 179 ? -15.679 -0.982 12.523 1.00 92.94 179 GLU A O 1
ATOM 1384 N N . MET A 1 180 ? -14.233 0.603 11.845 1.00 93.88 180 MET A N 1
ATOM 1385 C CA . MET A 1 180 ? -13.662 -0.191 10.751 1.00 93.88 180 MET A CA 1
ATOM 1386 C C . MET A 1 180 ? -13.006 -1.474 11.264 1.00 93.88 180 MET A C 1
ATOM 1388 O O . MET A 1 180 ? -13.181 -2.538 10.674 1.00 93.88 180 MET A O 1
ATOM 1392 N N . GLN A 1 181 ? -12.300 -1.414 12.396 1.00 89.19 181 GLN A N 1
ATOM 1393 C CA . GLN A 1 181 ? -11.741 -2.604 13.037 1.00 89.19 181 GLN A CA 1
ATOM 1394 C C . GLN A 1 181 ? -12.832 -3.605 13.417 1.00 89.19 181 GLN A C 1
ATOM 1396 O O . GLN A 1 181 ? -12.720 -4.782 13.078 1.00 89.19 181 GLN A O 1
ATOM 1401 N N . GLN A 1 182 ? -13.879 -3.159 14.108 1.00 90.25 182 GLN A N 1
ATOM 1402 C CA . GLN A 1 182 ? -14.968 -4.042 14.515 1.00 90.25 182 GLN A CA 1
ATOM 1403 C C . GLN A 1 182 ? -15.681 -4.644 13.302 1.00 90.25 182 GLN A C 1
ATOM 1405 O O . GLN A 1 182 ? -16.031 -5.823 13.325 1.00 90.25 182 GLN A O 1
ATOM 1410 N N . ALA A 1 183 ? -15.874 -3.864 12.237 1.00 91.12 183 ALA A N 1
ATOM 1411 C CA . ALA A 1 183 ? -16.447 -4.355 10.991 1.00 91.12 183 ALA A CA 1
ATOM 1412 C C . ALA A 1 183 ? -15.566 -5.440 10.351 1.00 91.12 183 ALA A C 1
ATOM 1414 O O . ALA A 1 183 ? -16.067 -6.516 10.023 1.00 91.12 183 ALA A O 1
ATOM 1415 N N . LEU A 1 184 ? -14.249 -5.216 10.256 1.00 89.12 184 LEU A N 1
ATOM 1416 C CA . LEU A 1 184 ? -13.320 -6.214 9.722 1.00 89.12 184 LEU A CA 1
ATOM 1417 C C . LEU A 1 184 ? -13.226 -7.458 10.612 1.00 89.12 184 LEU A C 1
ATOM 1419 O O . LEU A 1 184 ? -13.174 -8.558 10.082 1.00 89.12 184 LEU A O 1
ATOM 1423 N N . GLN A 1 185 ? -13.256 -7.325 11.939 1.00 88.44 185 GLN A N 1
ATOM 1424 C CA . GLN A 1 185 ? -13.253 -8.473 12.856 1.00 88.44 185 GLN A CA 1
ATOM 1425 C C . GLN A 1 185 ? -14.531 -9.307 12.756 1.00 88.44 185 GLN A C 1
ATOM 1427 O O . GLN A 1 185 ? -14.468 -10.531 12.824 1.00 88.44 185 GLN A O 1
ATOM 1432 N N . ARG A 1 186 ? -15.689 -8.660 12.573 1.00 89.44 186 ARG A N 1
ATOM 1433 C CA . ARG A 1 186 ? -16.957 -9.358 12.322 1.00 89.44 186 ARG A CA 1
ATOM 1434 C C . ARG A 1 186 ? -16.922 -10.122 10.998 1.00 89.44 186 ARG A C 1
ATOM 1436 O O . ARG A 1 186 ? -17.465 -11.217 10.920 1.00 89.44 186 ARG A O 1
ATOM 1443 N N . LYS A 1 187 ? -16.279 -9.549 9.979 1.00 87.44 187 LYS A N 1
ATOM 1444 C CA . LYS A 1 187 ? -16.183 -10.135 8.639 1.00 87.44 187 LYS A CA 1
ATOM 1445 C C . LYS A 1 187 ? -15.109 -11.222 8.515 1.00 87.44 187 LYS A C 1
ATOM 1447 O O . LYS A 1 187 ? -15.333 -12.214 7.831 1.00 87.44 187 LYS A O 1
ATOM 1452 N N . TYR A 1 188 ? -13.977 -11.052 9.191 1.00 87.19 188 TYR A N 1
ATOM 1453 C CA . TYR A 1 188 ? -12.827 -11.960 9.195 1.00 87.19 188 TYR A CA 1
ATOM 1454 C C . TYR A 1 188 ? -12.562 -12.472 10.623 1.00 87.19 188 TYR A C 1
ATOM 1456 O O . TYR A 1 188 ? -11.566 -12.093 11.255 1.00 87.19 188 TYR A O 1
ATOM 1464 N N . PRO A 1 189 ? -13.466 -13.298 11.187 1.00 84.81 189 PRO A N 1
ATOM 1465 C CA . PRO A 1 189 ? -13.426 -13.687 12.596 1.00 84.81 189 PRO A CA 1
ATOM 1466 C C . PRO A 1 189 ? -12.235 -14.583 12.948 1.00 84.81 189 PRO A C 1
ATOM 1468 O O . PRO A 1 189 ? -11.826 -14.621 14.108 1.00 84.81 189 PRO A O 1
ATOM 1471 N N . LYS A 1 190 ? -11.639 -15.284 11.974 1.00 84.81 190 LYS A N 1
ATOM 1472 C CA . LYS A 1 190 ? -10.416 -16.078 12.198 1.00 84.81 190 LYS A CA 1
ATOM 1473 C C . LYS A 1 190 ? -9.157 -15.226 12.007 1.00 84.81 190 LYS A C 1
ATOM 1475 O O . LYS A 1 190 ? -8.033 -15.705 12.169 1.00 84.81 190 LYS A O 1
ATOM 1480 N N . GLY A 1 191 ? -9.336 -13.941 11.703 1.00 82.50 191 GLY A N 1
ATOM 1481 C CA . GLY A 1 191 ? -8.270 -12.994 11.437 1.00 82.50 191 GLY A CA 1
ATOM 1482 C C . GLY A 1 191 ? -7.579 -13.268 10.109 1.00 82.50 191 GLY A C 1
ATOM 1483 O O . GLY A 1 191 ? -6.367 -13.080 10.042 1.00 82.50 191 GLY A O 1
ATOM 1484 N N . GLU A 1 192 ? -8.343 -13.716 9.109 1.00 86.88 192 GLU A N 1
ATOM 1485 C CA . GLU A 1 192 ? -7.905 -13.970 7.734 1.00 86.88 192 GLU A CA 1
ATOM 1486 C C . GLU A 1 192 ? -7.387 -12.694 7.053 1.00 86.88 192 GLU A C 1
ATOM 1488 O O . GLU A 1 192 ? -6.491 -12.752 6.216 1.00 86.88 192 GLU A O 1
ATOM 1493 N N . LEU A 1 193 ? -7.914 -11.537 7.461 1.00 89.44 193 LEU A N 1
ATOM 1494 C CA . LEU A 1 193 ? -7.393 -10.220 7.125 1.00 89.44 193 LEU A CA 1
ATOM 1495 C C . LEU A 1 193 ? -7.395 -9.333 8.360 1.00 89.44 193 LEU A C 1
ATOM 1497 O O . LEU A 1 193 ? -8.364 -9.269 9.117 1.00 89.44 193 LEU A O 1
ATOM 1501 N N . ARG A 1 194 ? -6.290 -8.624 8.558 1.00 91.00 194 ARG A N 1
ATOM 1502 C CA . ARG A 1 194 ? -6.096 -7.695 9.666 1.00 91.00 194 ARG A CA 1
ATOM 1503 C C . ARG A 1 194 ? -5.507 -6.408 9.132 1.00 91.00 194 ARG A C 1
ATOM 1505 O O . ARG A 1 194 ? -4.850 -6.392 8.091 1.00 91.00 194 ARG A O 1
ATOM 1512 N N . PHE A 1 195 ? -5.686 -5.337 9.892 1.00 93.50 195 PHE A N 1
ATOM 1513 C CA . PHE A 1 195 ? -4.950 -4.112 9.649 1.00 93.50 195 PHE A CA 1
ATOM 1514 C C . PHE A 1 195 ? -4.329 -3.559 10.922 1.00 93.50 195 PHE A C 1
ATOM 1516 O O . PHE A 1 195 ? -4.765 -3.849 12.035 1.00 93.50 195 PHE A O 1
ATOM 1523 N N . ALA A 1 196 ? -3.283 -2.766 10.734 1.00 93.25 196 ALA A N 1
ATOM 1524 C CA . ALA A 1 196 ? -2.663 -1.957 11.761 1.00 93.25 196 ALA A CA 1
ATOM 1525 C C . ALA A 1 196 ? -2.393 -0.562 11.205 1.00 93.25 196 ALA A C 1
ATOM 1527 O O . ALA A 1 196 ? -1.962 -0.408 10.060 1.00 93.25 196 ALA A O 1
ATOM 1528 N N . VAL A 1 197 ? -2.617 0.456 12.028 1.00 93.31 197 VAL A N 1
ATOM 1529 C CA . VAL A 1 197 ? -2.276 1.839 11.698 1.00 93.31 197 VAL A CA 1
ATOM 1530 C C . VAL A 1 197 ? -1.124 2.296 12.571 1.00 93.31 197 VAL A C 1
ATOM 1532 O O . VAL A 1 197 ? -1.095 2.065 13.779 1.00 93.31 197 VAL A O 1
ATOM 1535 N N . PHE A 1 198 ? -0.165 2.968 11.953 1.00 92.00 198 PHE A N 1
ATOM 1536 C CA . PHE A 1 198 ? 0.974 3.549 12.637 1.00 92.00 198 PHE A CA 1
ATOM 1537 C C . PHE A 1 198 ? 0.777 5.053 12.684 1.00 92.00 198 PHE A C 1
ATOM 1539 O O . PHE A 1 198 ? 0.765 5.727 11.646 1.00 92.00 198 PHE A O 1
ATOM 1546 N N . SER A 1 199 ? 0.595 5.578 13.891 1.00 88.75 199 SER A N 1
ATOM 1547 C CA . SER A 1 199 ? 0.488 7.015 14.080 1.00 88.75 199 SER A CA 1
ATOM 1548 C C . SER A 1 199 ? 1.855 7.653 13.903 1.00 88.75 199 SER A C 1
ATOM 1550 O O . SER A 1 199 ? 2.851 7.140 14.422 1.00 88.75 199 SER A O 1
ATOM 1552 N N . LEU A 1 200 ? 1.899 8.794 13.222 1.00 85.38 200 LEU A N 1
ATOM 1553 C CA . LEU A 1 200 ? 3.087 9.633 13.267 1.00 85.38 200 LEU A CA 1
ATOM 1554 C C . LEU A 1 200 ? 3.259 10.114 14.702 1.00 85.38 200 LEU A C 1
ATOM 1556 O O . LEU A 1 200 ? 2.284 10.494 15.362 1.00 85.38 200 LEU A O 1
ATOM 1560 N N . LYS A 1 201 ? 4.497 10.043 15.193 1.00 70.44 201 LYS A N 1
ATOM 1561 C CA . LYS A 1 201 ? 4.861 10.575 16.501 1.00 70.44 201 LYS A CA 1
ATOM 1562 C C . LYS A 1 201 ? 4.325 11.995 16.571 1.00 70.44 201 LYS A C 1
ATOM 1564 O O . LYS A 1 201 ? 4.449 12.740 15.602 1.00 70.44 201 LYS A O 1
ATOM 1569 N N . LYS A 1 202 ? 3.665 12.324 17.683 1.00 60.34 202 LYS A N 1
ATOM 1570 C CA . LYS A 1 202 ? 3.163 13.669 17.942 1.00 60.34 202 LYS A CA 1
ATOM 1571 C C . LYS A 1 202 ? 4.374 14.581 17.798 1.00 60.34 202 LYS A C 1
ATOM 1573 O O . LYS A 1 202 ? 5.226 14.576 18.688 1.00 60.34 202 LYS A O 1
ATOM 1578 N N . ASP A 1 203 ? 4.492 15.284 16.670 1.00 45.91 203 ASP A N 1
ATOM 1579 C CA . ASP A 1 203 ? 5.412 16.403 16.602 1.00 45.91 203 ASP A CA 1
ATOM 1580 C C . ASP A 1 203 ? 5.061 17.222 17.835 1.00 45.91 203 ASP A C 1
ATOM 1582 O O . ASP A 1 203 ? 3.885 17.506 18.106 1.00 45.91 203 ASP A O 1
ATOM 1586 N N . LYS A 1 204 ? 6.066 17.501 18.661 1.00 43.22 204 LYS A N 1
ATOM 1587 C CA . LYS A 1 204 ? 5.956 18.501 19.715 1.00 43.22 204 LYS A CA 1
ATOM 1588 C C . LYS A 1 204 ? 5.821 19.873 19.040 1.00 43.22 204 LYS A C 1
ATOM 1590 O O . LYS A 1 204 ? 6.587 20.782 19.321 1.00 43.22 204 LYS A O 1
ATOM 1595 N N . ASP A 1 205 ? 4.829 20.032 18.172 1.00 42.22 205 ASP A N 1
ATOM 1596 C CA . ASP A 1 205 ? 4.378 21.289 17.607 1.00 42.22 205 ASP A CA 1
ATOM 1597 C C . ASP A 1 205 ? 3.461 21.948 18.642 1.00 42.22 205 ASP A C 1
ATOM 1599 O O . ASP A 1 205 ? 2.291 22.261 18.431 1.00 42.22 205 ASP A O 1
ATOM 1603 N N . THR A 1 206 ? 4.044 22.181 19.818 1.00 44.50 206 THR A N 1
ATOM 1604 C CA . THR A 1 206 ? 3.896 23.465 20.487 1.00 44.50 206 THR A CA 1
ATOM 1605 C C . THR A 1 206 ? 4.287 24.543 19.486 1.00 44.50 206 THR A C 1
ATOM 1607 O O . THR A 1 206 ? 5.466 24.796 19.255 1.00 44.50 206 THR A O 1
ATOM 1610 N N . GLY A 1 207 ? 3.288 25.154 18.860 1.00 39.94 207 GLY A N 1
ATOM 1611 C CA . GLY A 1 207 ? 3.501 26.302 17.998 1.00 39.94 207 GLY A CA 1
ATOM 1612 C C . GLY A 1 207 ? 2.429 26.425 16.939 1.00 39.94 207 GLY A C 1
ATOM 1613 O O . GLY A 1 207 ? 2.682 26.161 15.769 1.00 39.94 207 GLY A O 1
ATOM 1614 N N . LEU A 1 208 ? 1.254 26.909 17.337 1.00 43.84 208 LEU A N 1
ATOM 1615 C CA . LEU A 1 208 ? 0.368 27.668 16.455 1.00 43.84 208 LEU A CA 1
ATOM 1616 C C . LEU A 1 208 ? 1.148 28.876 15.895 1.00 43.84 208 LEU A C 1
ATOM 1618 O O . LEU A 1 208 ? 0.961 30.006 16.328 1.00 43.84 208 LEU A O 1
ATOM 1622 N N . ARG A 1 209 ? 2.071 28.660 14.953 1.00 44.25 209 ARG A N 1
ATOM 1623 C CA . ARG A 1 209 ? 2.598 29.735 14.119 1.00 44.25 209 ARG A CA 1
ATOM 1624 C C . ARG A 1 209 ? 1.576 29.960 13.022 1.00 44.25 209 ARG A C 1
ATOM 1626 O O . ARG A 1 209 ? 1.536 29.251 12.017 1.00 44.25 209 ARG A O 1
ATOM 1633 N N . SER A 1 210 ? 0.715 30.937 13.283 1.00 47.53 210 SER A N 1
ATOM 1634 C CA . SER A 1 210 ? -0.175 31.554 12.314 1.00 47.53 210 SER A CA 1
ATOM 1635 C C . SER A 1 210 ? 0.640 31.997 11.097 1.00 47.53 210 SER A C 1
ATOM 1637 O O . SER A 1 210 ? 1.335 33.010 11.135 1.00 47.53 210 SER A O 1
ATOM 1639 N N . SER A 1 211 ? 0.575 31.224 10.018 1.00 43.19 211 SER A N 1
ATOM 1640 C CA . SER A 1 211 ? 0.843 31.754 8.685 1.00 43.19 211 SER A CA 1
ATOM 1641 C C . SER A 1 211 ? -0.502 32.161 8.101 1.00 43.19 211 SER A C 1
ATOM 1643 O O . SER A 1 211 ? -1.431 31.362 7.987 1.00 43.19 211 SER A O 1
ATOM 1645 N N . THR A 1 212 ? -0.611 33.459 7.861 1.00 52.22 212 THR A N 1
ATOM 1646 C CA . THR A 1 212 ? -1.730 34.171 7.256 1.00 52.22 212 THR A CA 1
ATOM 1647 C C . THR A 1 212 ? -2.015 33.647 5.843 1.00 52.22 212 THR A C 1
ATOM 1649 O O . THR A 1 212 ? -1.088 33.279 5.124 1.00 52.22 212 THR A O 1
ATOM 1652 N N . SER A 1 213 ? -3.302 33.651 5.461 1.00 51.62 213 SER A N 1
ATOM 1653 C CA . SER A 1 213 ? -3.924 33.156 4.206 1.00 51.62 213 SER A CA 1
ATOM 1654 C C . SER A 1 213 ? -4.434 31.702 4.176 1.00 51.62 213 SER A C 1
ATOM 1656 O O . SER A 1 213 ? -4.279 30.995 3.186 1.00 51.62 213 SER A O 1
ATOM 1658 N N . ARG A 1 214 ? -5.117 31.241 5.233 1.00 55.22 214 ARG A N 1
ATOM 1659 C CA . ARG A 1 214 ? -5.998 30.061 5.110 1.00 55.22 214 ARG A CA 1
ATOM 1660 C C . ARG A 1 214 ? -7.385 30.501 4.651 1.00 55.22 214 ARG A C 1
ATOM 1662 O O . ARG A 1 214 ? -7.864 31.541 5.096 1.00 55.22 214 ARG A O 1
ATOM 1669 N N . SER A 1 215 ? -8.014 29.729 3.766 1.00 71.62 215 SER A N 1
ATOM 1670 C CA . SER A 1 215 ? -9.421 29.956 3.416 1.00 71.62 215 SER A CA 1
ATOM 1671 C C . SER A 1 215 ? -10.311 29.769 4.653 1.00 71.62 215 SER A C 1
ATOM 1673 O O . SER A 1 215 ? -9.938 29.061 5.592 1.00 71.62 215 SER A O 1
ATOM 1675 N N . VAL A 1 216 ? -11.496 30.386 4.663 1.00 71.69 216 VAL A N 1
ATOM 1676 C CA . VAL A 1 216 ? -12.446 30.299 5.790 1.00 71.69 216 VAL A CA 1
ATOM 1677 C C . VAL A 1 216 ? -12.768 28.837 6.137 1.00 71.69 216 VAL A C 1
ATOM 1679 O O . VAL A 1 216 ? -12.769 28.463 7.308 1.00 71.69 216 VAL A O 1
ATOM 1682 N N . GLU A 1 217 ? -12.935 27.976 5.129 1.00 68.75 217 GLU A N 1
ATOM 1683 C CA . GLU A 1 217 ? -13.153 26.534 5.312 1.00 68.75 217 GLU A CA 1
ATOM 1684 C C . GLU A 1 217 ? -11.964 25.837 5.983 1.00 68.75 217 GLU A C 1
ATOM 1686 O O . GLU A 1 217 ? -12.143 25.063 6.922 1.00 68.75 217 GLU A O 1
ATOM 1691 N N . GLN A 1 218 ? -10.734 26.149 5.567 1.00 72.19 218 GLN A N 1
ATOM 1692 C CA . GLN A 1 218 ? -9.530 25.595 6.187 1.00 72.19 218 GLN A CA 1
ATOM 1693 C C . GLN A 1 218 ? -9.374 26.041 7.643 1.00 72.19 218 GLN A C 1
ATOM 1695 O O . GLN A 1 218 ? -8.838 25.289 8.458 1.00 72.19 218 GLN A O 1
ATOM 1700 N N . GLU A 1 219 ? -9.823 27.248 7.991 1.00 71.25 219 GLU A N 1
ATOM 1701 C CA . GLU A 1 219 ? -9.795 27.740 9.367 1.00 71.25 219 GLU A CA 1
ATOM 1702 C C . GLU A 1 219 ? -10.834 27.033 10.249 1.00 71.25 219 GLU A C 1
ATOM 1704 O O . GLU A 1 219 ? -10.521 26.645 11.378 1.00 71.25 219 GLU A O 1
ATOM 1709 N N . VAL A 1 220 ? -12.043 26.800 9.726 1.00 74.81 220 VAL A N 1
ATOM 1710 C CA . VAL A 1 220 ? -13.085 26.016 10.406 1.00 74.81 220 VAL A CA 1
ATOM 1711 C C . VAL A 1 220 ? -12.619 24.576 10.614 1.00 74.81 220 V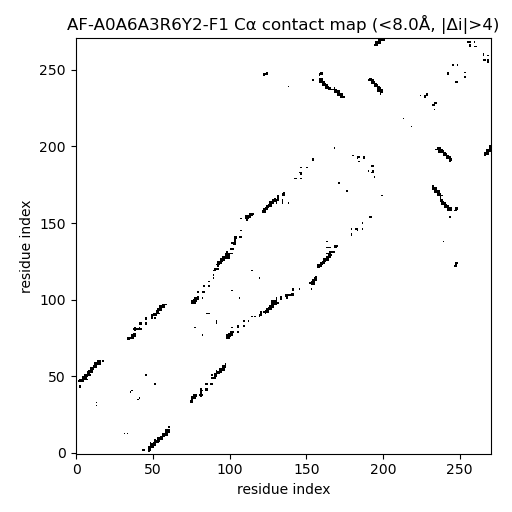AL A C 1
ATOM 1713 O O . VAL A 1 220 ? -12.654 24.084 11.744 1.00 74.81 220 VAL A O 1
ATOM 1716 N N . ILE A 1 221 ? -12.088 23.930 9.572 1.00 73.94 221 ILE A N 1
ATOM 1717 C CA . ILE A 1 221 ? -11.528 22.575 9.656 1.00 73.94 221 ILE A CA 1
ATOM 1718 C C . ILE A 1 221 ? -10.376 22.541 10.665 1.00 73.94 221 ILE A C 1
ATOM 1720 O O . ILE A 1 221 ? -10.343 21.671 11.531 1.00 73.94 221 ILE A O 1
ATOM 1724 N N . ALA A 1 222 ? -9.462 23.516 10.638 1.00 72.88 222 ALA A N 1
ATOM 1725 C CA . ALA A 1 222 ? -8.362 23.584 11.599 1.00 72.88 222 ALA A CA 1
ATOM 1726 C C . ALA A 1 222 ? -8.849 23.755 13.047 1.00 72.88 222 ALA A C 1
ATOM 1728 O O . ALA A 1 222 ? -8.292 23.130 13.948 1.00 72.88 222 ALA A O 1
ATOM 1729 N N . LYS A 1 223 ? -9.894 24.561 13.287 1.00 73.06 223 LYS A N 1
ATOM 1730 C CA . LYS A 1 223 ? -10.512 24.733 14.614 1.00 73.06 223 LYS A CA 1
ATOM 1731 C C . LYS A 1 223 ? -11.199 23.453 15.096 1.00 73.06 223 LYS A C 1
ATOM 1733 O O . LYS A 1 223 ? -11.045 23.100 16.266 1.00 73.06 223 LYS A O 1
ATOM 1738 N N . ILE A 1 224 ? -11.917 22.747 14.220 1.00 72.44 224 ILE A N 1
ATOM 1739 C CA . ILE A 1 224 ? -12.539 21.448 14.528 1.00 72.44 224 ILE A CA 1
ATOM 1740 C C . ILE A 1 224 ? -11.457 20.419 14.860 1.00 72.44 224 ILE A C 1
ATOM 1742 O O . ILE A 1 224 ? -11.505 19.809 15.928 1.00 72.44 224 ILE A O 1
ATOM 1746 N N . LEU A 1 225 ? -10.433 20.298 14.011 1.00 69.25 225 LEU A N 1
ATOM 1747 C CA . LEU A 1 225 ? -9.313 19.387 14.228 1.00 69.25 225 LEU A CA 1
ATOM 1748 C C . LEU A 1 225 ? -8.557 19.717 15.514 1.00 69.25 225 LEU A C 1
ATOM 1750 O O . LEU A 1 225 ? -8.255 18.807 16.271 1.00 69.25 225 LEU A O 1
ATOM 1754 N N . ALA A 1 226 ? -8.296 20.993 15.815 1.00 68.88 226 ALA A N 1
ATOM 1755 C CA . ALA A 1 226 ? -7.637 21.392 17.058 1.00 68.88 226 ALA A CA 1
ATOM 1756 C C . ALA A 1 226 ? -8.454 20.984 18.294 1.00 68.88 226 ALA A C 1
ATOM 1758 O O . ALA A 1 226 ? -7.899 20.441 19.247 1.00 68.88 226 ALA A O 1
ATOM 1759 N N . ARG A 1 227 ? -9.779 21.183 18.269 1.00 64.75 227 ARG A N 1
ATOM 1760 C CA . ARG A 1 227 ? -10.677 20.756 19.355 1.00 64.75 227 ARG A CA 1
ATOM 1761 C C . ARG A 1 227 ? -10.719 19.235 19.502 1.00 64.75 227 ARG A C 1
ATOM 1763 O O . ARG A 1 227 ? -10.607 18.740 20.620 1.00 64.75 227 ARG A O 1
ATOM 1770 N N . ALA A 1 228 ? -10.841 18.503 18.398 1.00 60.03 228 ALA A N 1
ATOM 1771 C CA . ALA A 1 228 ? -10.836 17.042 18.403 1.00 60.03 228 ALA A CA 1
ATOM 1772 C C . ALA A 1 228 ? -9.479 16.481 18.868 1.00 60.03 228 ALA A C 1
ATOM 1774 O O . ALA A 1 228 ? -9.416 15.490 19.591 1.00 60.03 228 ALA A O 1
ATOM 1775 N N . TRP A 1 229 ? -8.378 17.159 18.531 1.00 66.06 229 TRP A N 1
ATOM 1776 C CA . TRP A 1 229 ? -7.035 16.795 18.979 1.00 66.06 229 TRP A CA 1
ATOM 1777 C C . TRP A 1 229 ? -6.872 16.991 20.486 1.00 66.06 229 TRP A C 1
ATOM 1779 O O . TRP A 1 229 ? -6.325 16.118 21.157 1.00 66.06 229 TRP A O 1
ATOM 1789 N N . ILE A 1 230 ? -7.386 18.096 21.036 1.00 64.62 230 ILE A N 1
ATOM 1790 C CA . ILE A 1 230 ? -7.398 18.348 22.487 1.00 64.62 230 ILE A CA 1
ATOM 1791 C C . ILE A 1 230 ? -8.166 17.244 23.225 1.00 64.62 230 ILE A C 1
ATOM 1793 O O . ILE A 1 230 ? -7.735 16.817 24.293 1.00 64.62 230 ILE A O 1
ATOM 1797 N N . LYS A 1 231 ? -9.257 16.741 22.638 1.00 67.75 231 LYS A N 1
ATOM 1798 C CA . LYS A 1 231 ? -10.053 15.639 23.198 1.00 67.75 231 LYS A CA 1
ATOM 1799 C C . LYS A 1 231 ? -9.451 14.246 22.977 1.00 67.75 231 LYS A C 1
ATOM 1801 O O . LYS A 1 231 ? -9.861 13.298 23.634 1.00 67.75 231 LYS A O 1
ATOM 1806 N N . GLY A 1 232 ? -8.447 14.113 22.107 1.00 70.25 232 GLY A N 1
ATOM 1807 C CA . GLY A 1 232 ? -7.854 12.819 21.755 1.00 70.25 232 GLY A CA 1
ATOM 1808 C C . GLY A 1 232 ? -8.719 11.972 20.812 1.00 70.25 232 GLY A C 1
ATOM 1809 O O . GLY A 1 232 ? -8.473 10.768 20.682 1.00 70.25 232 GLY A O 1
ATOM 1810 N N . ASP A 1 233 ? -9.688 12.603 20.145 1.00 83.00 233 ASP A N 1
ATOM 1811 C CA . ASP A 1 233 ? -10.670 11.958 19.265 1.00 83.00 233 ASP A CA 1
ATOM 1812 C C . ASP A 1 233 ? -10.124 11.711 17.854 1.00 83.00 233 ASP A C 1
ATOM 1814 O O . ASP A 1 233 ? -10.703 10.947 17.087 1.00 83.00 233 ASP A O 1
ATOM 1818 N N . VAL A 1 234 ? -8.987 12.318 17.506 1.00 86.44 234 VAL A N 1
ATOM 1819 C CA . VAL A 1 234 ? -8.336 12.161 16.200 1.00 86.44 234 VAL A CA 1
ATOM 1820 C C . VAL A 1 234 ? -6.929 11.589 16.315 1.00 86.44 234 VAL A C 1
ATOM 1822 O O . VAL A 1 234 ? -6.210 11.805 17.294 1.00 86.44 234 VAL A O 1
ATOM 1825 N N . LEU A 1 235 ? -6.518 10.873 15.272 1.00 88.12 235 LEU A N 1
ATOM 1826 C CA . LEU A 1 235 ? -5.220 10.231 15.154 1.00 88.12 235 LEU A CA 1
ATOM 1827 C C . LEU A 1 235 ? -4.586 10.571 13.805 1.00 88.12 235 LEU A C 1
ATOM 1829 O O . LEU A 1 235 ? -5.148 10.281 12.750 1.00 88.12 235 LEU A O 1
ATOM 1833 N N . ARG A 1 236 ? -3.372 11.129 13.829 1.00 90.88 236 ARG A N 1
ATOM 1834 C CA . ARG A 1 236 ? -2.573 11.320 12.614 1.00 90.88 236 ARG A CA 1
ATOM 1835 C C . ARG A 1 236 ? -1.868 10.016 12.249 1.00 90.88 236 ARG A C 1
ATOM 1837 O O . ARG A 1 236 ? -0.868 9.653 12.866 1.00 90.88 236 ARG A O 1
ATOM 1844 N N . VAL A 1 237 ? -2.387 9.313 11.253 1.00 92.31 237 VAL A N 1
ATOM 1845 C CA . VAL A 1 237 ? -1.848 8.049 10.741 1.00 92.31 237 VAL A CA 1
ATOM 1846 C C . VAL A 1 237 ? -0.858 8.341 9.621 1.00 92.31 237 VAL A C 1
ATOM 1848 O O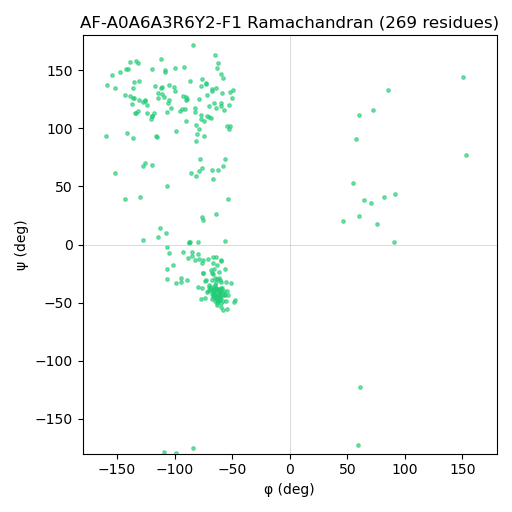 . VAL A 1 237 ? -1.193 9.043 8.676 1.00 92.31 237 VAL A O 1
ATOM 1851 N N . GLY A 1 238 ? 0.361 7.811 9.715 1.00 93.25 238 GLY A N 1
ATOM 1852 C CA . GLY A 1 238 ? 1.382 7.917 8.661 1.00 93.25 238 GLY A CA 1
ATOM 1853 C C . GLY A 1 238 ? 1.528 6.657 7.820 1.00 93.25 238 GLY A C 1
ATOM 1854 O O . GLY A 1 238 ? 2.118 6.692 6.742 1.00 93.25 238 GLY A O 1
ATOM 1855 N N . ARG A 1 239 ? 1.026 5.524 8.317 1.00 95.38 239 ARG A N 1
ATOM 1856 C CA . ARG A 1 239 ? 1.119 4.241 7.624 1.00 95.38 239 ARG A CA 1
ATOM 1857 C C . ARG A 1 239 ? -0.043 3.328 7.994 1.00 95.38 239 ARG A C 1
ATOM 1859 O O . ARG A 1 239 ? -0.347 3.172 9.173 1.00 95.38 239 ARG A O 1
ATOM 1866 N N . LEU A 1 240 ? -0.636 2.706 6.984 1.00 96.38 240 LEU A N 1
ATOM 1867 C CA . LEU A 1 240 ? -1.564 1.586 7.097 1.00 96.38 240 LEU A CA 1
ATOM 1868 C C . LEU A 1 240 ? -0.821 0.311 6.689 1.00 96.38 240 LEU A C 1
ATOM 1870 O O . LEU A 1 240 ? -0.079 0.310 5.708 1.00 96.38 240 LEU A O 1
ATOM 1874 N N . VAL A 1 241 ? -1.023 -0.773 7.428 1.00 95.88 241 VAL A N 1
ATOM 1875 C CA . VAL A 1 241 ? -0.570 -2.110 7.045 1.00 95.88 241 VAL A CA 1
ATOM 1876 C C . VAL A 1 241 ? -1.769 -3.042 7.046 1.00 95.88 241 VAL A C 1
ATOM 1878 O O . VAL A 1 241 ? -2.383 -3.220 8.091 1.00 95.88 241 VAL A O 1
ATOM 1881 N N . LEU A 1 242 ? -2.074 -3.638 5.899 1.00 94.50 242 LEU A N 1
ATOM 1882 C CA . LEU A 1 242 ? -3.037 -4.725 5.722 1.00 94.50 242 LEU A CA 1
ATOM 1883 C C . LEU A 1 242 ? -2.260 -6.032 5.620 1.00 94.50 242 LEU A C 1
ATOM 1885 O O . LEU A 1 242 ? -1.236 -6.072 4.941 1.00 94.50 242 LEU A O 1
ATOM 1889 N N . TYR A 1 243 ? -2.696 -7.086 6.300 1.00 93.00 243 TYR A N 1
ATOM 1890 C CA . TYR A 1 243 ? -1.988 -8.362 6.262 1.00 93.00 243 TYR A CA 1
ATOM 1891 C C . TYR A 1 243 ? -2.895 -9.555 6.553 1.00 93.00 243 TYR A C 1
ATOM 1893 O O . TYR A 1 243 ? -3.806 -9.462 7.377 1.00 93.00 243 TYR A O 1
ATOM 1901 N N . THR A 1 244 ? -2.612 -10.683 5.902 1.00 90.12 244 THR A N 1
ATOM 1902 C CA . THR A 1 244 ? -3.324 -11.955 6.116 1.00 90.12 244 THR A CA 1
ATOM 1903 C C . THR A 1 244 ? -2.611 -12.851 7.129 1.00 90.12 244 THR A C 1
ATOM 1905 O O . THR A 1 244 ? -3.246 -13.598 7.868 1.00 90.12 244 THR A O 1
ATOM 1908 N N . HIS A 1 245 ? -1.280 -12.744 7.233 1.00 87.44 245 HIS A N 1
ATOM 1909 C CA . HIS A 1 245 ? -0.485 -13.535 8.173 1.00 87.44 245 HIS A CA 1
ATOM 1910 C C . HIS A 1 245 ? 0.743 -12.775 8.698 1.00 87.44 245 HIS A C 1
ATOM 1912 O O . HIS A 1 245 ? 1.349 -11.965 7.998 1.00 87.44 245 HIS A O 1
ATOM 1918 N N . VAL A 1 246 ? 1.154 -13.058 9.939 1.00 87.06 246 VAL A N 1
ATOM 1919 C CA . VAL A 1 246 ? 2.277 -12.375 10.619 1.00 87.06 246 VAL A CA 1
ATOM 1920 C C . VAL A 1 246 ? 3.635 -12.682 9.964 1.00 87.06 246 VAL A C 1
ATOM 1922 O O . VAL A 1 246 ? 4.568 -11.876 10.039 1.00 87.06 246 VAL A O 1
ATOM 1925 N N . SER A 1 247 ? 3.752 -13.820 9.274 1.00 87.94 247 SER A N 1
ATOM 1926 C CA . SER A 1 247 ? 4.953 -14.172 8.500 1.00 87.94 247 SER A CA 1
ATOM 1927 C C . SER A 1 247 ? 5.200 -13.222 7.326 1.00 87.94 247 SER A C 1
ATOM 1929 O O . SER A 1 247 ? 6.357 -12.986 6.996 1.00 87.94 247 SER A O 1
ATOM 1931 N N . ALA A 1 248 ? 4.145 -12.623 6.757 1.00 88.44 248 ALA A N 1
ATOM 1932 C CA . ALA A 1 248 ? 4.253 -11.684 5.639 1.00 88.44 248 ALA A CA 1
ATOM 1933 C C . ALA A 1 248 ? 4.747 -10.290 6.049 1.00 88.44 248 ALA A C 1
ATOM 1935 O O . ALA A 1 248 ? 5.172 -9.489 5.215 1.00 88.44 248 ALA A O 1
ATOM 1936 N N . LEU A 1 249 ? 4.703 -9.990 7.347 1.00 90.50 249 LEU A N 1
ATOM 1937 C CA . LEU A 1 249 ? 5.158 -8.718 7.884 1.00 90.50 249 LEU A CA 1
ATOM 1938 C C . LEU A 1 249 ? 6.682 -8.654 7.936 1.00 90.50 249 LEU A C 1
ATOM 1940 O O . LEU A 1 249 ? 7.347 -9.619 8.312 1.00 90.50 249 LEU A O 1
ATOM 1944 N N . ASP A 1 250 ? 7.236 -7.475 7.655 1.00 89.44 250 ASP A N 1
ATOM 1945 C CA . ASP A 1 250 ? 8.652 -7.227 7.898 1.00 89.44 250 ASP A CA 1
ATOM 1946 C C . ASP A 1 250 ? 8.983 -7.325 9.401 1.00 89.44 250 ASP A C 1
ATOM 1948 O O . ASP A 1 250 ? 8.145 -7.059 10.267 1.00 89.44 250 ASP A O 1
ATOM 1952 N N . ASN A 1 251 ? 10.227 -7.698 9.721 1.00 88.62 251 ASN A N 1
ATOM 1953 C CA . ASN A 1 251 ? 10.659 -7.948 11.101 1.00 88.62 251 ASN A CA 1
ATOM 1954 C C . ASN A 1 251 ? 10.409 -6.758 12.039 1.00 88.62 251 ASN A C 1
ATOM 1956 O O . ASN A 1 251 ? 10.157 -6.954 13.227 1.00 88.62 251 ASN A O 1
ATOM 1960 N N . ARG A 1 252 ? 10.479 -5.520 11.533 1.00 88.88 252 ARG A N 1
ATOM 1961 C CA . ARG A 1 252 ? 10.254 -4.321 12.346 1.00 88.88 252 ARG A CA 1
ATOM 1962 C C . ARG A 1 252 ? 8.774 -4.166 12.674 1.00 88.88 252 ARG A C 1
ATOM 1964 O O . ARG A 1 252 ? 8.440 -3.904 13.829 1.00 88.88 252 ARG A O 1
ATOM 1971 N N . VAL A 1 253 ? 7.896 -4.325 11.685 1.00 88.19 253 VAL A N 1
ATOM 1972 C CA . VAL A 1 253 ? 6.442 -4.277 11.883 1.00 88.19 253 VAL A CA 1
ATOM 1973 C C . VAL A 1 253 ? 5.996 -5.402 12.805 1.00 88.19 253 VAL A C 1
ATOM 1975 O O . VAL A 1 253 ? 5.286 -5.128 13.768 1.00 88.19 253 VAL A O 1
ATOM 1978 N N . ARG A 1 254 ? 6.482 -6.627 12.575 1.00 89.62 254 ARG A N 1
ATOM 1979 C CA . ARG A 1 254 ? 6.185 -7.793 13.412 1.00 89.62 254 ARG A CA 1
ATOM 1980 C C . ARG A 1 254 ? 6.519 -7.535 14.880 1.00 89.62 254 ARG A C 1
ATOM 1982 O O . ARG A 1 254 ? 5.617 -7.558 15.708 1.00 89.62 254 ARG A O 1
ATOM 1989 N N . LYS A 1 255 ? 7.766 -7.151 15.179 1.00 87.56 255 LYS A N 1
ATOM 1990 C CA . LYS A 1 255 ? 8.192 -6.792 16.543 1.00 87.56 255 LYS A CA 1
ATOM 1991 C C . LYS A 1 255 ? 7.352 -5.663 17.143 1.00 87.56 255 LYS A C 1
ATOM 1993 O O . LYS A 1 255 ? 7.020 -5.695 18.322 1.00 87.56 255 LYS A O 1
ATOM 1998 N N . SER A 1 256 ? 7.004 -4.653 16.341 1.00 86.19 256 SER A N 1
ATOM 1999 C CA . SER A 1 256 ? 6.188 -3.526 16.817 1.00 86.19 256 SER A CA 1
ATOM 2000 C C . SER A 1 256 ? 4.780 -3.963 17.225 1.00 86.19 256 SER A C 1
ATOM 2002 O O . SER A 1 256 ? 4.234 -3.408 18.175 1.00 86.19 256 SER A O 1
ATOM 2004 N N . LEU A 1 257 ? 4.203 -4.939 16.518 1.00 85.25 257 LEU A N 1
ATOM 2005 C CA . LEU A 1 257 ? 2.897 -5.506 16.843 1.00 85.25 257 LEU A CA 1
ATOM 2006 C C . LEU A 1 257 ? 2.986 -6.479 18.025 1.00 85.25 257 LEU A C 1
ATOM 2008 O O . LEU A 1 257 ? 2.210 -6.340 18.963 1.00 85.25 257 LEU A O 1
ATOM 2012 N N . GLU A 1 258 ? 3.960 -7.392 18.033 1.00 83.88 258 GLU A N 1
ATOM 2013 C CA . GLU A 1 258 ? 4.164 -8.380 19.108 1.00 83.88 258 GLU A CA 1
ATOM 2014 C C . GLU A 1 258 ? 4.358 -7.715 20.479 1.00 83.88 258 GLU A C 1
ATOM 2016 O O . GLU A 1 258 ? 3.710 -8.088 21.459 1.00 83.88 258 GLU A O 1
ATOM 2021 N N . ASN A 1 259 ? 5.162 -6.648 20.534 1.00 78.06 259 ASN A N 1
ATOM 2022 C CA . ASN A 1 259 ? 5.395 -5.872 21.756 1.00 78.06 259 ASN A CA 1
ATOM 2023 C C . ASN A 1 259 ? 4.131 -5.175 22.297 1.00 78.06 259 ASN A C 1
ATOM 2025 O O . ASN A 1 259 ? 4.123 -4.721 23.438 1.00 78.06 259 ASN A O 1
ATOM 2029 N N . ARG A 1 260 ? 3.083 -5.031 21.477 1.00 69.94 260 ARG A N 1
ATOM 2030 C CA . ARG A 1 260 ? 1.826 -4.339 21.813 1.00 69.94 260 ARG A CA 1
ATOM 2031 C C . ARG A 1 260 ? 0.664 -5.311 22.031 1.00 69.94 260 ARG A C 1
ATOM 2033 O O . ARG A 1 260 ? -0.313 -4.954 22.687 1.00 69.94 260 ARG A O 1
ATOM 2040 N N . THR A 1 261 ? 0.754 -6.533 21.507 1.00 57.94 261 THR A N 1
ATOM 2041 C CA . THR A 1 261 ? -0.294 -7.558 21.633 1.00 57.94 261 THR A CA 1
ATOM 2042 C C . THR A 1 261 ? -0.432 -8.148 23.035 1.00 57.94 261 THR A C 1
ATOM 2044 O O . THR A 1 261 ? -1.464 -8.750 23.319 1.00 57.94 261 THR A O 1
ATOM 2047 N N . SER A 1 262 ? 0.521 -7.904 23.940 1.00 47.25 262 SER A N 1
ATOM 2048 C CA . SER A 1 262 ? 0.432 -8.263 25.366 1.00 47.25 262 SER A CA 1
ATOM 2049 C C . SER A 1 262 ? -0.748 -7.609 26.107 1.00 47.25 262 SER A C 1
ATOM 2051 O O . SER A 1 262 ? -1.115 -8.075 27.181 1.00 47.25 262 SER A O 1
ATOM 2053 N N . HIS A 1 263 ? -1.390 -6.586 25.528 1.00 46.81 263 HIS A N 1
ATOM 2054 C CA . HIS A 1 263 ? -2.566 -5.916 26.102 1.00 46.81 263 HIS A CA 1
ATOM 2055 C C . HIS A 1 263 ? -3.876 -6.120 25.330 1.00 46.81 263 HIS A C 1
ATOM 2057 O O . HIS A 1 263 ? -4.852 -5.430 25.604 1.00 46.81 263 HIS A O 1
ATOM 2063 N N . GLY A 1 264 ? -3.928 -7.080 24.401 1.00 43.03 264 GLY A N 1
ATOM 2064 C CA . GLY A 1 264 ? -5.141 -7.374 23.641 1.00 43.03 264 GLY A CA 1
ATOM 2065 C C . GLY A 1 264 ? -5.460 -6.289 22.608 1.00 43.03 264 GLY A C 1
ATOM 2066 O O . GLY A 1 264 ? -5.771 -5.145 22.921 1.00 43.03 264 GLY A O 1
ATOM 2067 N N . SER A 1 265 ? -5.428 -6.655 21.327 1.00 48.41 265 SER A N 1
ATOM 2068 C CA . SER A 1 265 ? -5.998 -5.858 20.226 1.00 48.41 265 SER A CA 1
ATOM 2069 C C . SER A 1 265 ? -5.447 -4.436 20.001 1.00 48.41 265 SER A C 1
ATOM 2071 O O . SER A 1 265 ? -6.131 -3.618 19.400 1.00 48.41 265 SER A O 1
ATOM 2073 N N . SER A 1 266 ? -4.218 -4.097 20.408 1.00 54.22 266 SER A N 1
ATOM 2074 C CA . SER A 1 266 ? -3.653 -2.774 20.078 1.00 54.22 266 SER A CA 1
ATOM 2075 C C . SER A 1 266 ? -3.083 -2.749 18.648 1.00 54.22 266 SER A C 1
ATOM 2077 O O . SER A 1 266 ? -1.916 -3.051 18.417 1.00 54.22 266 SER A O 1
ATOM 2079 N N . TRP A 1 267 ? -3.932 -2.415 17.672 1.00 71.94 267 TRP A N 1
ATOM 2080 C CA . TRP A 1 267 ? -3.595 -2.238 16.243 1.00 71.94 267 TRP A CA 1
ATO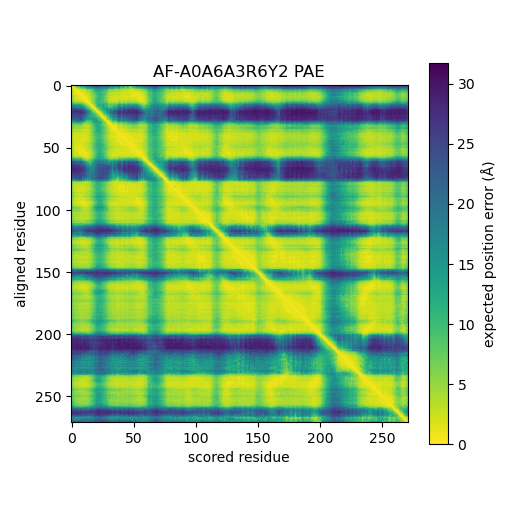M 2081 C C . TRP A 1 267 ? -3.256 -0.780 15.884 1.00 71.94 267 TRP A C 1
ATOM 2083 O O . TRP A 1 267 ? -2.820 -0.502 14.766 1.00 71.94 267 TRP A O 1
ATOM 2093 N N . ILE A 1 268 ? -3.423 0.149 16.833 1.00 70.19 268 ILE A N 1
ATOM 2094 C CA . ILE A 1 268 ? -2.897 1.514 16.756 1.00 70.19 268 ILE A CA 1
ATOM 2095 C C . ILE A 1 268 ? -1.499 1.519 17.373 1.00 70.19 268 ILE A C 1
ATOM 2097 O O . ILE A 1 268 ? -1.338 1.468 18.593 1.00 70.19 268 ILE A O 1
ATOM 2101 N N . VAL A 1 269 ? -0.478 1.615 16.528 1.00 67.31 269 VAL A N 1
ATOM 2102 C CA . VAL A 1 269 ? 0.920 1.641 16.956 1.00 67.31 269 VAL A CA 1
ATOM 2103 C C . VAL A 1 269 ? 1.452 3.064 16.877 1.00 67.31 269 VAL A C 1
ATOM 2105 O O . VAL A 1 269 ? 1.558 3.644 15.800 1.00 67.31 269 VAL A O 1
ATOM 2108 N N . SER A 1 270 ? 1.844 3.636 18.011 1.00 60.44 270 SER A N 1
ATOM 2109 C CA . SER A 1 270 ? 2.601 4.890 18.003 1.00 60.44 270 SER A CA 1
ATOM 2110 C C . SER A 1 270 ? 4.079 4.614 17.762 1.00 60.44 270 SER A C 1
ATOM 2112 O O . SER A 1 270 ? 4.701 3.911 18.563 1.00 60.44 270 SER A O 1
ATOM 2114 N N . GLN A 1 271 ? 4.611 5.133 16.648 1.00 53.06 271 GLN A N 1
ATOM 2115 C CA . GLN A 1 271 ? 6.045 5.103 16.327 1.00 53.06 271 GLN A CA 1
ATOM 2116 C C . GLN A 1 271 ? 6.816 6.206 17.056 1.00 53.06 271 GLN A C 1
ATOM 2118 O O . GLN A 1 271 ? 6.230 7.276 17.313 1.00 53.06 271 GLN A O 1
#

Secondary structure (DSSP, 8-state):
----TT--EEEEEEEPPPSS-----S--S-PPPGGG-SHHHHHHHHHH-TT--EEEEEEES-GGG--SS----------HHHHHHHHT-TT--EEEEES----HHHHHHHHH-----TTS-S-EEEEEE--GGGHHHHHHHHHHHHHHS-S-----SS-EEEEEEEEEEEEEEHHHHHHHHHHHHHH-TT-SSEEEEEEPP----------S---HHHHHHHHHHHHHHHHT-EEEEEEEEEES-GGGS-HHHHHHHHHHHTTS---EEE-

Radius of gyration: 20.39 Å; Cα contacts (8 Å, |Δi|>4): 423; chains: 1; bounding box: 54×58×53 Å